Protein 7XC8 (pdb70)

Nearest PDB structures (foldseek):
  7xc8-assembly1_A  TM=1.004E+00  e=5.179E-52  Gossypium hirsutum
  2hcz-assembly1_X  TM=8.753E-01  e=1.184E-19  Zea mays
  1n10-assembly2_B  TM=8.647E-01  e=9.482E-17  Phleum pratense
  8sso-assembly2_E  TM=5.755E-01  e=2.148E-01  synthetic construct
  4lpt-assembly1_A  TM=4.490E-01  e=7.471E-01  synthetic construct

Sequence (229 aa):
RCLHQSKAAYFSKASALSAGACGYGSLALGLSGGHLAAGVSSLYKDGAGCGACFQIRCKDSTLCSSEGTRITLTDLNHNNETDFVLSSRAFMAMANKGMGRDILKLGIVDVEYKRIPCEYKNQNLAVRVEESSQKPTYLAIKLMYQGGQTEVVAMDVAQVGSANWNFMSRNHGAVWDTSRVPNGALQFRFVVTSGFDGKWIWAKSVLPAEWKTGVIYDSGVQITDIAKE

CATH classification: 2.40.40.10 (+1 more: 2.60.40.760)

Solvent-accessible surface area: 10979 Å² total; per-residue (Å²): 135,68,107,57,101,24,101,0,20,65,41,66,122,62,54,4,96,52,83,21,35,0,20,10,22,88,62,5,36,65,14,12,45,3,30,4,0,3,0,32,80,81,31,20,108,124,2,21,1,7,6,4,5,6,41,0,84,7,113,43,113,87,26,15,11,88,118,10,15,104,0,9,0,5,29,41,10,148,52,149,135,7,34,0,18,0,2,29,138,0,0,62,35,0,12,49,189,75,62,11,193,74,0,42,183,77,25,94,14,68,0,19,7,72,35,15,43,3,131,42,195,158,59,49,0,1,0,30,0,18,107,70,5,109,75,101,92,57,0,1,0,7,6,4,49,28,4,5,4,2,18,5,82,43,2,26,2,0,73,55,66,33,87,126,62,96,139,7,52,65,86,92,1,7,10,8,18,17,66,196,25,38,122,26,29,0,1,0,57,0,20,0,30,38,21,179,106,53,88,139,23,117,0,87,78,10,2,59,55,127,9,133,58,36,51,65,32,82,1,54,32,56,4,111,15,73,22,140,124

Radius of gyration: 18.46 Å; Cα contacts (8 Å, |Δi|>4): 588; chains: 1; bounding box: 48×52×28 Å

B-factor: mean 48.71, std 13.06, range [28.1, 102.88]

Organism: Gossypium hirsutum (NCBI:txid3635)

Secondary structure (DSSP, 8-state):
---EEEEEEEE-HHHHHS--TTS-TTHHHHHHTT-EEEE-HHHHGGGTTTT-EEEEEE--TTTB-SS-EEEEEEEE---SS-SEEEEHHHHHHTBPTT-HHHHHTTS-EEEEEEEE-B--TT---EEEEPTT-BTTTBEEEEEE---BB--EEEEEEEETT----EE-EEEETTEEEESSPPSSSEEEEEEEEEBTEEEEEEEEEEE-TT--TT-EEE-S-----BB--

Foldseek 3Di:
DDKDKWKEFADEVVVVLDAAFQRCRNVQCVQWVNKEKAFECVCCVQQQNFFWKKFKAFDPPQWFDPRQDMYTYRHHDPDPGTGIHIYLVSQLSGTDPPCSVVSNVVRMTMMMMDTWWQDDPPAAWKKAWAPVADQPFKTKIFIGRATAAKGFPWKWKDAQVDPDIDTWACPGRRITMDRPDDAFWMWMWTFIAAANDTDIDTQRGWAGRPRDHPDITGSVHHDHGHYHD

InterPro domains:
  IPR005795 Major pollen allergen Lol pI [PR00829] (57-68)
  IPR005795 Major pollen allergen Lol pI [PR00829] (77-87)
  IPR005795 Major pollen allergen Lol pI [PR00829] (114-129)
  IPR005795 Major pollen allergen Lol pI [PR00829] (147-162)
  IPR005795 Major pollen allergen Lol pI [PR00829] (163-178)
  IPR005795 Major pollen allergen Lol pI [PR00829] (214-231)
  IPR007112 Expansin/pollen allergen, DPBB domain [PS50842] (38-142)
  IPR007112 Expansin/pollen allergen, DPBB domain [SM00837] (56-132)
  IPR007117 Expansin, cellulose-binding-like domain [PF01357] (145-227)
  IPR007117 Expansin, cellulose-binding-like domain [PS50843] (156-238)
  IPR007118 Expansin/Lol pI [PR01225] (37-55)
  IPR007118 Expansin/Lol pI [PR01225] (59-77)
  IPR007118 Expansin/Lol pI [PR01225] (125-141)
  IPR007118 Expansin/Lol pI [PR01225] (184-198)
  IPR007118 Expansin/Lol pI [PR01225] (224-238)
  IPR009009 RlpA-like protein, double-psi beta-barrel domain [PF03330] (56-132)
  IPR036749 Expansin, cellulose-binding-like domain superfamily [G3DSA:2.60.40.760] (139-243)
  IPR036749 Expansin, cellulose-binding-like domain superfamily [SSF49590] (143-238)
  IPR036908 RlpA-like domain superfamily [G3DSA:2.40.40.10] (11-138)
  IPR036908 RlpA-like domain superfamily [SSF50685] (6-141)

Structure (mmCIF, N/CA/C/O backbone):
data_7XC8
#
_entry.id   7XC8
#
_cell.length_a   151.273
_cell.length_b   151.273
_cell.length_c   61.026
_cell.angle_alpha   90.000
_cell.angle_beta   90.000
_cell.angle_gamma   120.000
#
_symmetry.space_group_name_H-M   'P 61 2 2'
#
loop_
_entity.id
_entity.type
_entity.pdbx_description
1 polymer Beta-expansin
2 non-polymer GLYCEROL
3 non-polymer DI(HYDROXYETHYL)ETHER
4 water water
#
loop_
_atom_site.group_PDB
_atom_site.id
_atom_site.type_symbol
_atom_site.label_atom_id
_atom_site.label_alt_id
_atom_site.label_comp_id
_atom_site.label_asym_id
_atom_site.label_entity_id
_atom_site.label_seq_id
_atom_site.pdbx_PDB_ins_code
_atom_site.Cartn_x
_atom_site.Cartn_y
_atom_site.Cartn_z
_atom_site.occupancy
_atom_site.B_iso_or_equiv
_atom_site.auth_seq_id
_atom_site.auth_comp_id
_atom_site.auth_asym_id
_atom_site.auth_atom_id
_atom_site.pdbx_PDB_model_num
ATOM 1 N N . ARG A 1 8 ? -52.93744 -50.21824 -14.89149 1.000 91.01451 27 ARG A N 1
ATOM 2 C CA . ARG A 1 8 ? -53.20169 -49.30327 -13.77823 1.000 89.75858 27 ARG A CA 1
ATOM 3 C C . ARG A 1 8 ? -54.69599 -48.95072 -13.63545 1.000 92.27551 27 ARG A C 1
ATOM 4 O O . ARG A 1 8 ? -55.42144 -48.84530 -14.63053 1.000 95.15090 27 ARG A O 1
ATOM 12 N N . CYS A 1 9 ? -55.14311 -48.77514 -12.38924 1.000 88.77675 28 CYS A N 1
ATOM 13 C CA . CYS A 1 9 ? -56.47761 -48.28400 -12.07283 1.000 88.43925 28 CYS A CA 1
ATOM 14 C C . CYS A 1 9 ? -56.43346 -46.76409 -11.86804 1.000 81.66975 28 CYS A C 1
ATOM 15 O O . CYS A 1 9 ? -55.38610 -46.12336 -11.98660 1.000 73.59076 28 CYS A O 1
ATOM 18 N N . LEU A 1 10 ? -57.59052 -46.17667 -11.56109 1.000 77.47018 29 LEU A N 1
ATOM 19 C CA . LEU A 1 10 ? -57.69749 -44.74618 -11.28902 1.000 68.05150 29 LEU A CA 1
ATOM 20 C C . LEU A 1 10 ? -58.29384 -44.56568 -9.89693 1.000 68.67025 29 LEU A C 1
ATOM 21 O O . LEU A 1 10 ? -59.36187 -45.11435 -9.60203 1.000 68.15677 29 LEU A O 1
ATOM 26 N N . HIS A 1 11 ? -57.59845 -43.81632 -9.03722 1.000 61.09895 30 HIS A N 1
ATOM 27 C CA . HIS A 1 11 ? -57.95178 -43.72986 -7.62917 1.000 57.47655 30 HIS A CA 1
ATOM 28 C C . HIS A 1 11 ? -58.29853 -42.29729 -7.25741 1.000 54.08864 30 HIS A C 1
ATOM 29 O O . HIS A 1 11 ? -57.61389 -41.35135 -7.66537 1.000 53.78432 30 HIS A O 1
ATOM 36 N N . GLN A 1 12 ? -59.36146 -42.15893 -6.46917 1.000 53.88179 31 GLN A N 1
ATOM 37 C CA . GLN A 1 12 ? -59.81829 -40.88269 -5.93465 1.000 55.78086 31 GLN A CA 1
ATOM 38 C C . GLN A 1 12 ? -59.47392 -40.81733 -4.45553 1.000 54.27361 31 GLN A C 1
ATOM 39 O O . GLN A 1 12 ? -59.72835 -41.77014 -3.71139 1.000 54.10656 31 GLN A O 1
ATOM 45 N N . SER A 1 13 ? -58.93390 -39.68852 -4.02640 1.000 49.11703 32 SER A N 1
ATOM 46 C CA . SER A 1 13 ? -58.60798 -39.51033 -2.62632 1.000 48.53565 32 SER A CA 1
ATOM 47 C C . SER A 1 13 ? -58.42660 -38.02317 -2.37350 1.000 44.51703 32 SER A C 1
ATOM 48 O O . SER A 1 13 ? -58.72225 -37.18630 -3.23211 1.000 46.32803 32 SER A O 1
ATOM 51 N N . LYS A 1 14 ? -57.92677 -37.69850 -1.19518 1.000 44.39838 33 LYS A N 1
ATOM 52 C CA . LYS A 1 14 ? -57.45798 -36.36221 -0.88209 1.000 49.10792 33 LYS A CA 1
ATOM 53 C C . LYS A 1 14 ? -55.94642 -36.40798 -0.71483 1.000 47.07653 33 LYS A C 1
ATOM 54 O O . LYS A 1 14 ? -55.35628 -37.47018 -0.50611 1.000 44.91733 33 LYS A O 1
ATOM 60 N N . ALA A 1 15 ? -55.31770 -35.24239 -0.80001 1.000 48.36631 34 ALA A N 1
ATOM 61 C CA . ALA A 1 15 ? -53.89828 -35.13055 -0.50464 1.000 46.40115 34 ALA A CA 1
ATOM 62 C C . ALA A 1 15 ? -53.66525 -33.90544 0.36685 1.000 43.00733 34 ALA A C 1
ATOM 63 O O . ALA A 1 15 ? -54.27217 -32.85677 0.14341 1.000 46.23145 34 ALA A O 1
ATOM 65 N N . ALA A 1 16 ? -52.79365 -34.04588 1.36150 1.000 40.40800 35 ALA A N 1
ATOM 66 C CA . ALA A 1 16 ? -52.23382 -32.93225 2.11425 1.000 37.38133 35 ALA A CA 1
ATOM 67 C C . ALA A 1 16 ? -50.74343 -32.80550 1.78088 1.000 41.37470 35 ALA A C 1
ATOM 68 O O . ALA A 1 16 ? -50.23983 -33.43402 0.84272 1.000 37.79752 35 ALA A O 1
ATOM 70 N N . TYR A 1 17 ? -50.02256 -31.99965 2.55610 1.000 43.33202 36 TYR A N 1
ATOM 71 C CA . TYR A 1 17 ? -48.59950 -31.81425 2.29441 1.000 42.20865 36 TYR A CA 1
ATOM 72 C C . TYR A 1 17 ? -47.90551 -31.39684 3.58388 1.000 44.00166 36 TYR A C 1
ATOM 73 O O . TYR A 1 17 ? -48.55607 -31.05911 4.57728 1.000 44.43352 36 TYR A O 1
ATOM 82 N N . PHE A 1 18 ? -46.56873 -31.43633 3.56346 1.000 45.32323 37 PHE A N 1
ATOM 83 C CA . PHE A 1 18 ? -45.77494 -31.05104 4.72580 1.000 51.97167 37 PHE A CA 1
ATOM 84 C C . PHE A 1 18 ? -44.62152 -30.15393 4.29333 1.000 54.53843 37 PHE A C 1
ATOM 85 O O . PHE A 1 18 ? -44.27624 -30.07954 3.11087 1.000 51.18844 37 PHE A O 1
ATOM 93 N N . SER A 1 19 ? -44.04066 -29.46049 5.27744 1.000 66.83910 38 SER A N 1
ATOM 94 C CA . SER A 1 19 ? -42.90604 -28.57295 5.04315 1.000 79.13320 38 SER A CA 1
ATOM 95 C C . SER A 1 19 ? -41.74807 -29.35183 4.43187 1.000 81.92335 38 SER A C 1
ATOM 96 O O . SER A 1 19 ? -41.70484 -30.58225 4.47618 1.000 86.59061 38 SER A O 1
ATOM 99 N N . LYS A 1 20 ? -40.79823 -28.63050 3.83686 1.000 86.91981 39 LYS A N 1
ATOM 100 C CA . LYS A 1 20 ? -39.67081 -29.34841 3.25014 1.000 91.92344 39 LYS A CA 1
ATOM 101 C C . LYS A 1 20 ? -38.81574 -30.01294 4.32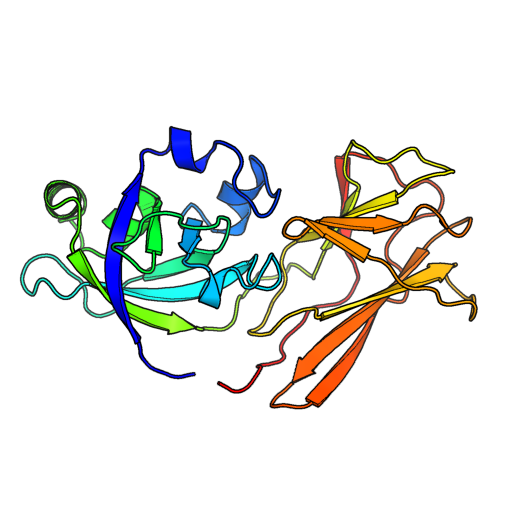582 1.000 93.62508 39 LYS A C 1
ATOM 102 O O . LYS A 1 20 ? -38.17927 -31.03692 4.05682 1.000 95.60710 39 LYS A O 1
ATOM 108 N N . ALA A 1 21 ? -38.80858 -29.46818 5.54874 1.000 89.75981 40 ALA A N 1
ATOM 109 C CA . ALA A 1 21 ? -38.00091 -30.04951 6.61770 1.000 89.83207 40 ALA A CA 1
ATOM 110 C C . ALA A 1 21 ? -38.51052 -31.43202 7.01506 1.000 93.54802 40 ALA A C 1
ATOM 111 O O . ALA A 1 21 ? -37.71716 -32.31841 7.35427 1.000 88.98436 40 ALA A O 1
ATOM 113 N N . SER A 1 22 ? -39.83505 -31.62647 7.00112 1.000 91.35755 41 SER A N 1
ATOM 114 C CA . SER A 1 22 ? -40.40790 -32.95493 7.20130 1.000 102.88320 41 SER A CA 1
ATOM 115 C C . SER A 1 22 ? -40.07385 -33.87940 6.04124 1.000 97.31320 41 SER A C 1
ATOM 116 O O . SER A 1 22 ? -39.98218 -35.10090 6.21816 1.000 92.31320 41 SER A O 1
ATOM 119 N N . ALA A 1 23 ? -39.92257 -33.31216 4.84401 1.000 95.96011 42 ALA A N 1
ATOM 120 C CA . ALA A 1 23 ? -39.58267 -34.09149 3.66143 1.000 95.38748 42 ALA A CA 1
ATOM 121 C C . ALA A 1 23 ? -38.11613 -34.49681 3.68830 1.000 93.23391 42 ALA A C 1
ATOM 122 O O . ALA A 1 23 ? -37.78993 -35.68703 3.60213 1.000 89.14348 42 ALA A O 1
ATOM 124 N N . LEU A 1 24 ? -37.22043 -33.50609 3.80231 1.000 95.52374 43 LEU A N 1
ATOM 125 C CA . LEU A 1 24 ? -35.79288 -33.78823 3.93943 1.000 100.55778 43 LEU A CA 1
ATOM 126 C C . LEU A 1 24 ? -35.54514 -34.79464 5.05722 1.000 98.12214 43 LEU A C 1
ATOM 127 O O . LEU A 1 24 ? -34.77527 -35.74887 4.88555 1.000 88.58534 43 LEU A O 1
ATOM 132 N N . SER A 1 25 ? -36.20654 -34.60283 6.20665 1.000 94.90154 44 SER A N 1
ATOM 133 C CA . SER A 1 25 ? -36.08741 -35.55064 7.30238 1.000 89.26079 44 SER A CA 1
ATOM 134 C C . SER A 1 25 ? -36.39123 -36.95247 6.79413 1.000 86.72750 44 SER A C 1
ATOM 135 O O . SER A 1 25 ? -37.09840 -37.14277 5.80006 1.000 82.31862 44 SER A O 1
ATOM 138 N N . ALA A 1 26 ? -35.82565 -37.93560 7.47927 1.000 84.35678 45 ALA A N 1
ATOM 139 C CA . ALA A 1 26 ? -35.85714 -39.30213 6.99264 1.000 69.83524 45 ALA A CA 1
ATOM 140 C C . ALA A 1 26 ? -37.27246 -39.89217 7.07325 1.000 69.24891 45 ALA A C 1
ATOM 141 O O . ALA A 1 26 ? -37.96496 -39.77631 8.09272 1.000 66.92081 45 ALA A O 1
ATOM 143 N N . GLY A 1 27 ? -37.70577 -40.49665 5.96222 1.000 54.04669 46 GLY A N 1
ATOM 144 C CA . GLY A 1 27 ? -38.95970 -41.20981 5.88827 1.000 47.97309 46 GLY A CA 1
ATOM 145 C C . GLY A 1 27 ? -38.76344 -42.71498 6.02069 1.000 42.74939 46 GLY A C 1
ATOM 146 O O . GLY A 1 27 ? -37.64605 -43.22769 6.08898 1.000 38.82720 46 GLY A O 1
ATOM 147 N N . ALA A 1 28 ? -39.89887 -43.42311 6.03616 1.000 34.95794 47 ALA A N 1
ATOM 148 C CA . ALA A 1 28 ? -39.90743 -44.83942 6.39886 1.000 36.08941 47 ALA A CA 1
ATOM 149 C C . ALA A 1 28 ? -39.06726 -45.70895 5.45257 1.000 38.51167 47 ALA A C 1
ATOM 150 O O . ALA A 1 28 ? -38.54609 -46.74744 5.86820 1.000 37.76649 47 ALA A O 1
ATOM 152 N N . CYS A 1 29 ? -38.90748 -45.29856 4.19547 1.000 36.11132 48 CYS A N 1
ATOM 153 C CA . CYS A 1 29 ? -38.18098 -46.10299 3.22290 1.000 37.71661 48 CYS A CA 1
ATOM 154 C C . CYS A 1 29 ? -36.68234 -46.16235 3.48733 1.000 39.70036 48 CYS A C 1
ATOM 155 O O . CYS A 1 29 ? -36.00537 -47.03854 2.93245 1.000 36.65068 48 CYS A O 1
ATOM 158 N N . GLY A 1 30 ? -36.14537 -45.24564 4.28599 1.000 36.85254 49 GLY A N 1
ATOM 159 C CA . GLY A 1 30 ? -34.72116 -45.21073 4.54073 1.000 35.02345 49 GLY A CA 1
ATOM 160 C C . GLY A 1 30 ? -33.88883 -44.44669 3.53230 1.000 37.30950 49 GLY A C 1
ATOM 161 O O . GLY A 1 30 ? -32.65566 -44.48679 3.62033 1.000 37.23975 49 GLY A O 1
ATOM 162 N N . TYR A 1 31 ? -34.51309 -43.74657 2.57999 1.000 35.03419 50 TYR A N 1
ATOM 163 C CA . TYR A 1 31 ? -33.75232 -42.97136 1.60571 1.000 36.66148 50 TYR A CA 1
ATOM 164 C C . TYR A 1 31 ? -32.96921 -41.82318 2.23381 1.000 38.75357 50 TYR A C 1
ATOM 165 O O . TYR A 1 31 ? -32.01225 -41.33685 1.61553 1.000 37.83075 50 TYR A O 1
ATOM 174 N N . GLY A 1 32 ? -33.35437 -41.37087 3.42883 1.000 40.42235 51 GLY A N 1
ATOM 175 C CA . GLY A 1 32 ? -32.68975 -40.22044 4.01921 1.000 32.66017 51 GLY A CA 1
ATOM 176 C C . GLY A 1 32 ? -32.74626 -39.01268 3.10327 1.000 41.97909 51 GLY A C 1
ATOM 177 O O . GLY A 1 32 ? -33.76443 -38.72317 2.45326 1.000 40.96261 51 GLY A O 1
ATOM 178 N N . SER A 1 33 ? -31.62040 -38.30426 3.02862 1.000 46.15095 52 SER A N 1
ATOM 179 C CA . SER A 1 33 ? -31.53050 -37.10907 2.19979 1.000 46.68880 52 SER A CA 1
ATOM 180 C C . SER A 1 33 ? -31.50387 -37.43023 0.70692 1.000 48.65491 52 SER A C 1
ATOM 181 O O . SER A 1 33 ? -31.76461 -36.53979 -0.10995 1.000 51.74078 52 SER A O 1
ATOM 184 N N . LEU A 1 34 ? -31.20858 -38.68143 0.33353 1.000 44.77691 53 LEU A N 1
ATOM 185 C CA . LEU A 1 34 ? -31.25511 -39.08691 -1.06535 1.000 41.07732 53 LEU A CA 1
ATOM 186 C C . LEU A 1 34 ? -32.67148 -39.05360 -1.62568 1.000 41.01532 53 LEU A C 1
ATOM 187 O O . LEU A 1 34 ? -32.83657 -39.12432 -2.84953 1.000 45.20383 53 LEU A O 1
ATOM 192 N N . ALA A 1 35 ? -33.69220 -38.92638 -0.77152 1.000 36.67482 54 ALA A N 1
ATOM 193 C CA . ALA A 1 35 ? -35.06634 -38.96347 -1.25993 1.000 39.49374 54 ALA A CA 1
ATOM 194 C C . ALA A 1 35 ? -35.37444 -37.76797 -2.14461 1.000 43.49039 54 ALA A C 1
ATOM 195 O O . ALA A 1 35 ? -36.18881 -37.87920 -3.06497 1.000 42.57486 54 ALA A O 1
ATOM 197 N N . LEU A 1 36 ? -34.72915 -36.62659 -1.89336 1.000 44.63105 55 LEU A N 1
ATOM 198 C CA . LEU A 1 36 ? -35.00132 -35.44374 -2.69945 1.000 43.53248 55 LEU A CA 1
ATOM 199 C C . LEU A 1 36 ? -34.59976 -35.68345 -4.14710 1.000 44.50014 55 LEU A C 1
ATOM 200 O O . LEU A 1 36 ? -35.40714 -35.51114 -5.07116 1.000 42.36765 55 LEU A O 1
ATOM 205 N N . GLY A 1 37 ? -33.35139 -36.10314 -4.36155 1.000 43.79615 56 GLY A N 1
ATOM 206 C CA . GLY A 1 37 ? -32.90912 -36.38321 -5.71244 1.000 35.42958 56 GLY A CA 1
ATOM 207 C C . GLY A 1 37 ? -33.70778 -37.49484 -6.35734 1.000 40.02757 56 GLY A C 1
ATOM 208 O O . GLY A 1 37 ? -34.08576 -37.39770 -7.52153 1.000 42.59316 56 GLY A O 1
ATOM 209 N N . LEU A 1 38 ? -33.99729 -38.55452 -5.59937 1.000 42.39743 57 LEU A N 1
ATOM 210 C CA . LEU A 1 38 ? -34.67588 -39.71803 -6.16107 1.000 41.98613 57 LEU A CA 1
ATOM 211 C C . LEU A 1 38 ? -36.02134 -39.34602 -6.77385 1.000 43.40358 57 LEU A C 1
ATOM 212 O O . LEU A 1 38 ? -36.41762 -39.89541 -7.80836 1.000 44.07341 57 LEU A O 1
ATOM 217 N N . SER A 1 39 ? -36.75322 -38.43913 -6.12630 1.000 45.83320 58 SER A N 1
ATOM 218 C CA . SER A 1 39 ? -38.09032 -38.04900 -6.54463 1.000 44.72043 58 SER A CA 1
ATOM 219 C C . SER A 1 39 ? -38.12010 -36.73548 -7.32405 1.000 47.43565 58 SER A C 1
ATOM 220 O O . SER A 1 39 ? -39.20376 -36.29023 -7.71625 1.000 45.45478 58 SER A O 1
ATOM 223 N N . GLY A 1 40 ? -36.97402 -36.09632 -7.53950 1.000 42.72831 59 GLY A N 1
ATOM 224 C CA . GLY A 1 40 ? -36.97757 -34.81540 -8.22080 1.000 43.84045 59 GLY A CA 1
ATOM 225 C C . GLY A 1 40 ? -37.64692 -33.72724 -7.41482 1.000 49.70479 59 GLY A C 1
ATOM 226 O O . GLY A 1 40 ? -38.26482 -32.82415 -7.98798 1.000 51.22756 59 GLY A O 1
ATOM 227 N N . GLY A 1 41 ? -37.54235 -33.79380 -6.09007 1.000 47.82765 60 GLY A N 1
ATOM 228 C CA . GLY A 1 41 ? -38.26290 -32.89085 -5.22599 1.000 47.13346 60 GLY A CA 1
ATOM 229 C C . GLY A 1 41 ? -39.70381 -33.26492 -4.96426 1.000 48.15134 60 GLY A C 1
ATOM 230 O O . GLY A 1 41 ? -40.31259 -32.70254 -4.03730 1.000 46.91436 60 GLY A O 1
ATOM 231 N N . HIS A 1 42 ? -40.25709 -34.21490 -5.71680 1.000 46.74596 61 HIS A N 1
ATOM 232 C CA . HIS A 1 42 ? -41.68020 -34.55411 -5.65848 1.000 45.41286 61 HIS A CA 1
ATOM 233 C C . HIS A 1 42 ? -41.92997 -35.80302 -4.83644 1.000 43.74799 61 HIS A C 1
ATOM 234 O O . HIS A 1 42 ? -42.56850 -36.74719 -5.29590 1.000 47.43125 61 HIS A O 1
ATOM 241 N N . LEU A 1 43 ? -41.44534 -35.82447 -3.60891 1.000 43.92416 62 LEU A N 1
ATOM 242 C CA . LEU A 1 43 ? -41.59931 -37.00172 -2.77119 1.000 45.45765 62 LEU A CA 1
ATOM 243 C C . LEU A 1 43 ? -42.94514 -36.96370 -2.04485 1.000 43.68837 62 LEU A C 1
ATOM 244 O O . LEU A 1 43 ? -43.58646 -35.92018 -1.92602 1.000 43.38780 62 LEU A O 1
ATOM 249 N N . ALA A 1 44 ? -43.38278 -38.12843 -1.57242 1.000 42.22991 63 ALA A N 1
ATOM 250 C CA . ALA A 1 44 ? -44.72153 -38.24246 -1.01135 1.000 40.73491 63 ALA A CA 1
ATOM 251 C C . ALA A 1 44 ? -44.75305 -39.36836 0.00825 1.000 40.35379 63 ALA A C 1
ATOM 252 O O . ALA A 1 44 ? -44.04871 -40.37356 -0.14847 1.000 42.15870 63 ALA A O 1
ATOM 254 N N . ALA A 1 45 ? -45.57245 -39.19701 1.04492 1.000 38.55087 64 ALA A N 1
ATOM 255 C CA . ALA A 1 45 ? -45.90236 -40.27049 1.97897 1.000 39.52470 64 ALA A CA 1
ATOM 256 C C . ALA A 1 45 ? -47.23360 -40.88866 1.57569 1.000 40.99622 64 ALA A C 1
ATOM 257 O O . ALA A 1 45 ? -48.19378 -40.16497 1.27400 1.000 44.56178 64 ALA A O 1
ATOM 259 N N . GLY A 1 46 ? -47.29843 -42.21432 1.54190 1.000 37.15650 65 GLY A N 1
ATOM 260 C CA . GLY A 1 46 ? -48.47263 -42.92848 1.08705 1.000 38.60969 65 GLY A CA 1
ATOM 261 C C . GLY A 1 46 ? -49.01956 -43.84580 2.15806 1.000 41.35178 65 GLY A C 1
ATOM 262 O O . GLY A 1 46 ? -48.28141 -44.31800 3.03556 1.000 42.66723 65 GLY A O 1
ATOM 263 N N . VAL A 1 47 ? -50.32849 -44.11448 2.08428 1.000 39.71364 66 VAL A N 1
ATOM 264 C CA . VAL A 1 47 ? -50.99219 -44.96076 3.07124 1.000 42.60389 66 VAL A CA 1
ATOM 265 C C . VAL A 1 47 ? -50.44402 -46.37813 2.99076 1.000 42.00753 66 VAL A C 1
ATOM 266 O O . VAL A 1 47 ? -49.69016 -46.72731 2.06729 1.000 38.96906 66 VAL A O 1
ATOM 270 N N . SER A 1 48 ? -50.86625 -47.20554 3.94920 1.000 41.83392 67 SER A N 1
ATOM 271 C CA . SER A 1 48 ? -50.27864 -48.52643 4.12570 1.000 42.30467 67 SER A CA 1
ATOM 272 C C . SER A 1 48 ? -50.41447 -49.38230 2.86787 1.000 45.94416 67 SER A C 1
ATOM 273 O O . SER A 1 48 ? -49.46791 -50.08192 2.47941 1.000 43.80484 67 SER A O 1
ATOM 276 N N . SER A 1 49 ? -51.57478 -49.32620 2.20257 1.000 43.02808 68 SER A N 1
ATOM 277 C CA . SER A 1 49 ? -51.76684 -50.11470 0.98962 1.000 42.71941 68 SER A CA 1
ATOM 278 C C . SER A 1 49 ? -50.90331 -49.63978 -0.16700 1.000 40.83988 68 SER A C 1
ATOM 279 O O . SER A 1 49 ? -50.81417 -50.33997 -1.17620 1.000 43.07331 68 SER A O 1
ATOM 282 N N . LEU A 1 50 ? -50.28017 -48.47231 -0.06481 1.000 42.62510 69 LEU A N 1
ATOM 283 C CA . LEU A 1 50 ? -49.30118 -48.06483 -1.05843 1.000 41.03613 69 LEU A CA 1
ATOM 284 C C . LEU A 1 50 ? -47.87481 -48.27810 -0.56275 1.000 41.82102 69 LEU A C 1
ATOM 285 O O . LEU A 1 50 ? -46.99628 -48.67582 -1.34046 1.000 39.35676 69 LEU A O 1
ATOM 290 N N . TYR A 1 51 ? -47.62873 -48.01344 0.72358 1.000 41.69942 70 TYR A N 1
ATOM 291 C CA . TYR A 1 51 ? -46.31787 -48.29784 1.30043 1.000 45.32764 70 TYR A CA 1
ATOM 292 C C . TYR A 1 51 ? -45.97439 -49.77885 1.16235 1.000 43.52883 70 TYR A C 1
ATOM 293 O O . TYR A 1 51 ? -44.83222 -50.13437 0.83923 1.000 37.53035 70 TYR A O 1
ATOM 302 N N . LYS A 1 52 ? -46.96631 -50.65120 1.37122 1.000 44.49827 71 LYS A N 1
ATOM 303 C CA . LYS A 1 52 ? -46.79649 -52.09858 1.22819 1.000 48.30941 71 LYS A CA 1
ATOM 304 C C . LYS A 1 52 ? -45.58406 -52.58786 2.02881 1.000 51.61556 71 LYS A C 1
ATOM 305 O O . LYS A 1 52 ? -44.74917 -53.35922 1.54443 1.000 47.47836 71 LYS A O 1
ATOM 311 N N . ASP A 1 53 ? -45.47084 -52.08563 3.25901 1.000 47.21717 72 ASP A N 1
ATOM 312 C CA . ASP A 1 53 ? -44.41939 -52.48490 4.18891 1.000 50.09392 72 ASP A CA 1
ATOM 313 C C . ASP A 1 53 ? -43.02971 -52.32805 3.57869 1.000 46.73466 72 ASP A C 1
ATOM 314 O O . ASP A 1 53 ? -42.12588 -53.15073 3.78555 1.000 44.70676 72 ASP A O 1
ATOM 319 N N . GLY A 1 54 ? -42.85310 -51.23785 2.83723 1.000 44.82466 73 GLY A N 1
ATOM 320 C CA . GLY A 1 54 ? -41.60186 -50.93456 2.18811 1.000 41.07764 73 GLY A CA 1
ATOM 321 C C . GLY A 1 54 ? -41.50658 -51.39702 0.75378 1.000 38.60282 73 GLY A C 1
ATOM 322 O O . GLY A 1 54 ? -40.68281 -50.86485 0.00736 1.000 40.39817 73 GLY A O 1
ATOM 323 N N . ALA A 1 55 ? -42.32259 -52.37453 0.34705 1.000 38.37752 74 ALA A N 1
ATOM 324 C CA . ALA A 1 55 ? -42.30739 -52.81972 -1.04237 1.000 45.05919 74 ALA A CA 1
ATOM 325 C C . ALA A 1 55 ? -42.76095 -51.72269 -1.98851 1.000 43.09225 74 ALA A C 1
ATOM 326 O O . ALA A 1 55 ? -42.37941 -51.73590 -3.16721 1.000 41.99381 74 ALA A O 1
ATOM 328 N N . GLY A 1 56 ? -43.55576 -50.77079 -1.49224 1.000 41.67265 75 GLY A N 1
ATOM 329 C CA . GLY A 1 56 ? -43.97983 -49.64919 -2.30361 1.000 41.74385 75 GLY A CA 1
ATOM 330 C C . GLY A 1 56 ? -42.94559 -48.56387 -2.49169 1.000 39.50601 75 GLY A C 1
ATOM 331 O O . GLY A 1 56 ? -43.16250 -47.67425 -3.31655 1.000 35.32728 75 GLY A O 1
ATOM 332 N N . CYS A 1 57 ? -41.83191 -48.62138 -1.75729 1.000 37.50071 76 CYS A N 1
ATOM 333 C CA . CYS A 1 57 ? -40.84491 -47.55001 -1.78543 1.000 35.80538 76 CYS A CA 1
ATOM 334 C C . CYS A 1 57 ? -40.33948 -47.30520 -3.19944 1.000 37.43531 76 CYS A C 1
ATOM 335 O O . CYS A 1 57 ? -39.89197 -48.22438 -3.88471 1.000 38.00788 76 CYS A O 1
ATOM 338 N N . GLY A 1 58 ? -40.43834 -46.06310 -3.64123 1.000 40.20954 77 GLY A N 1
ATOM 339 C CA . GLY A 1 58 ? -40.04110 -45.70929 -4.97515 1.000 40.55566 77 GLY A CA 1
ATOM 340 C C . GLY A 1 58 ? -41.11320 -45.88717 -6.01794 1.000 40.16759 77 GLY A C 1
ATOM 341 O O . GLY A 1 58 ? -40.82576 -45.70772 -7.20741 1.000 39.75268 77 GLY A O 1
ATOM 342 N N . ALA A 1 59 ? -42.33194 -46.24119 -5.61972 1.000 39.06565 78 ALA A N 1
ATOM 343 C CA . ALA A 1 59 ? -43.43939 -46.27177 -6.56630 1.000 39.94546 78 ALA A CA 1
ATOM 344 C C . ALA A 1 59 ? -43.70063 -44.86389 -7.09304 1.000 43.65406 78 ALA A C 1
ATOM 345 O O . ALA A 1 59 ? -43.69305 -43.89148 -6.32465 1.000 40.77342 78 ALA A O 1
ATOM 347 N N . CYS A 1 60 ? -43.90539 -44.75235 -8.40827 1.000 42.00039 79 CYS A N 1
ATOM 348 C CA . CYS A 1 60 ? -44.16325 -43.47050 -9.05202 1.000 40.27965 79 CYS A CA 1
ATOM 349 C C . CYS A 1 60 ? -45.64396 -43.35138 -9.37618 1.000 45.82297 79 CYS A C 1
ATOM 350 O O . CYS A 1 60 ? -46.30517 -44.34067 -9.72135 1.000 44.99698 79 CYS A O 1
ATOM 353 N N . PHE A 1 61 ? -46.16372 -42.13628 -9.23357 1.000 44.06685 80 PHE A N 1
ATOM 354 C CA . PHE A 1 61 ? -47.57668 -41.86818 -9.44117 1.000 44.03724 80 PHE A CA 1
ATOM 355 C C . PHE A 1 61 ? -47.73985 -40.60149 -10.26658 1.000 43.66894 80 PHE A C 1
ATOM 356 O O . PHE A 1 61 ? -46.88603 -39.70925 -10.25589 1.000 43.72766 80 PHE A O 1
ATOM 364 N N . GLN A 1 62 ? -48.84135 -40.54299 -10.99506 1.000 45.21855 81 GLN A N 1
ATOM 365 C CA . GLN A 1 62 ? -49.32177 -39.31624 -11.61540 1.000 44.92232 81 GLN A CA 1
ATOM 366 C C . GLN A 1 62 ? -50.50055 -38.85528 -10.77052 1.000 42.25804 81 GLN A C 1
ATOM 367 O O . GLN A 1 62 ? -51.47190 -39.59808 -10.60035 1.000 42.02221 81 GLN A O 1
ATOM 373 N N . ILE A 1 63 ? -50.39850 -37.66689 -10.19605 1.000 42.25102 82 ILE A N 1
ATOM 374 C CA . ILE A 1 63 ? -51.42535 -37.16524 -9.29513 1.000 43.47562 82 ILE A CA 1
ATOM 375 C C . ILE A 1 63 ? -51.87705 -35.78931 -9.77616 1.000 45.72385 82 ILE A C 1
ATOM 376 O O . ILE A 1 63 ? -51.06101 -34.97077 -10.22033 1.000 46.47998 82 ILE A O 1
ATOM 381 N N . ARG A 1 64 ? -53.18493 -35.54719 -9.72322 1.000 43.48607 83 ARG A N 1
ATOM 382 C CA . ARG A 1 64 ? -53.69957 -34.22017 -10.01733 1.000 49.77525 83 ARG A CA 1
ATOM 383 C C . ARG A 1 64 ? -54.88697 -33.92629 -9.11594 1.000 48.92751 83 ARG A C 1
ATOM 384 O O . ARG A 1 64 ? -55.54908 -34.83793 -8.62026 1.000 49.90334 83 ARG A O 1
ATOM 392 N N . CYS A 1 65 ? -55.12416 -32.64619 -8.86689 1.000 50.09384 84 CYS A N 1
ATOM 393 C CA . CYS A 1 65 ? -56.16172 -32.25471 -7.92799 1.000 51.72180 84 CYS A CA 1
ATOM 394 C C . CYS A 1 65 ? -57.39097 -31.75835 -8.68954 1.000 55.08855 84 CYS A C 1
ATOM 395 O O . CYS A 1 65 ? -57.36041 -31.55390 -9.90528 1.000 52.73607 84 CYS A O 1
ATOM 398 N N . LYS A 1 66 ? -58.49159 -31.58686 -7.95738 1.000 54.60156 85 LYS A N 1
ATOM 399 C CA . LYS A 1 66 ? -59.80141 -31.42909 -8.57367 1.000 60.72205 85 LYS A CA 1
ATOM 400 C C . LYS A 1 66 ? -60.44781 -30.05895 -8.35789 1.000 68.61066 85 LYS A C 1
ATOM 401 O O . LYS A 1 66 ? -61.60337 -29.87080 -8.75875 1.000 72.89201 85 LYS A O 1
ATOM 407 N N . ASP A 1 67 ? -59.74532 -29.09951 -7.75186 1.000 71.30762 86 ASP A N 1
ATOM 408 C CA . ASP A 1 67 ? -60.21000 -27.71326 -7.72881 1.000 67.85123 86 ASP A CA 1
ATOM 409 C C . ASP A 1 67 ? -60.12051 -27.13256 -9.13949 1.000 66.22001 86 ASP A C 1
ATOM 410 O O . ASP A 1 67 ? -59.02187 -26.97911 -9.68298 1.000 64.51465 86 ASP A O 1
ATOM 415 N N . SER A 1 68 ? -61.27388 -26.78971 -9.72302 1.000 69.08329 87 SER A N 1
ATOM 416 C CA . SER A 1 68 ? -61.32146 -26.41841 -11.13877 1.000 70.68364 87 SER A CA 1
ATOM 417 C C . SER A 1 68 ? -60.58467 -25.11385 -11.42409 1.000 66.64289 87 SER A C 1
ATOM 418 O O . SER A 1 68 ? -60.06216 -24.92328 -12.53033 1.000 61.01828 87 SER A O 1
ATOM 421 N N . THR A 1 69 ? -60.53405 -24.20750 -10.44966 1.000 63.50181 88 THR A N 1
ATOM 422 C CA . THR A 1 69 ? -59.79871 -22.96484 -10.64655 1.000 65.42753 88 THR A CA 1
ATOM 423 C C . THR A 1 69 ? -58.29752 -23.18832 -10.54075 1.000 65.73806 88 THR A C 1
ATOM 424 O O . THR A 1 69 ? -57.52517 -22.69457 -11.37058 1.000 64.86132 88 THR A O 1
ATOM 428 N N . LEU A 1 70 ? -57.86667 -23.93691 -9.53104 1.000 66.90618 89 LEU A N 1
ATOM 429 C CA . LEU A 1 70 ? -56.46483 -23.94225 -9.13940 1.000 62.50044 89 LEU A CA 1
ATOM 430 C C . LEU A 1 70 ? -55.63378 -25.03696 -9.80678 1.000 57.29765 89 LEU A C 1
ATOM 431 O O . LEU A 1 70 ? -54.42240 -24.84781 -9.97860 1.000 52.19965 89 LEU A O 1
ATOM 436 N N . CYS A 1 71 ? -56.24548 -26.13423 -10.24509 1.000 56.78023 90 CYS A N 1
ATOM 437 C CA . CYS A 1 71 ? -55.50643 -27.34245 -10.59485 1.000 55.24291 90 CYS A CA 1
ATOM 438 C C . CYS A 1 71 ? -55.33658 -27.48774 -12.09729 1.000 50.82218 90 CYS A C 1
ATOM 439 O O . CYS A 1 71 ? -56.26980 -27.24964 -12.86275 1.000 55.29946 90 CYS A O 1
ATOM 442 N N . SER A 1 72 ? -54.14538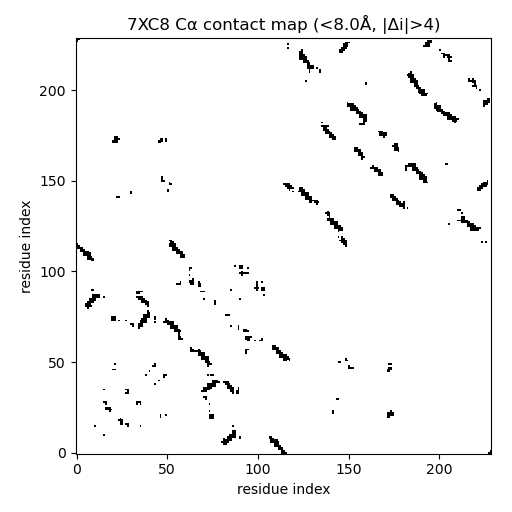 -27.90327 -12.51194 1.000 54.93566 91 SER A N 1
ATOM 443 C CA . SER A 1 72 ? -53.93004 -28.25582 -13.90474 1.000 56.89828 91 SER A CA 1
ATOM 444 C C . SER A 1 72 ? -54.56437 -29.60373 -14.20830 1.000 60.90045 91 SER A C 1
ATOM 445 O O . SER A 1 72 ? -54.86132 -30.40028 -13.30905 1.000 60.03722 91 SER A O 1
ATOM 448 N N . SER A 1 73 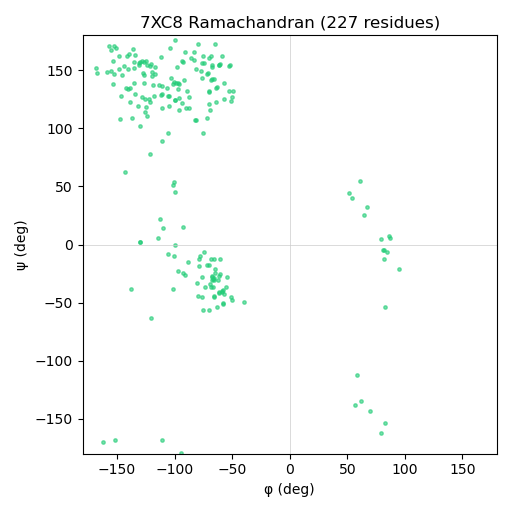? -54.75993 -29.85795 -15.50436 1.000 62.62831 92 SER A N 1
ATOM 449 C CA . SER A 1 73 ? -55.34066 -31.12382 -15.92877 1.000 60.47485 92 SER A CA 1
ATOM 450 C C . SER A 1 73 ? -54.30411 -32.23773 -15.94786 1.000 62.60587 92 SER A C 1
ATOM 451 O O . SER A 1 73 ? -54.63680 -33.39538 -15.66557 1.000 65.84768 92 SER A O 1
ATOM 454 N N . GLU A 1 74 ? -53.05130 -31.90654 -16.26187 1.000 60.89126 93 GLU A N 1
ATOM 455 C CA . GLU A 1 74 ? -51.99810 -32.91085 -16.32825 1.000 61.71253 93 GLU A CA 1
ATOM 456 C C . GLU A 1 74 ? -51.52955 -33.34767 -14.94784 1.000 63.40915 93 GLU A C 1
ATOM 457 O O . GLU A 1 74 ? -51.05982 -34.47796 -14.79884 1.000 60.77799 93 GLU A O 1
ATOM 463 N N . GLY A 1 75 ? -51.63535 -32.48084 -13.93874 1.000 58.59666 94 GLY A N 1
ATOM 464 C CA . GLY A 1 75 ? -51.11828 -32.82789 -12.62483 1.000 51.75514 94 GLY A CA 1
ATOM 465 C C . GLY A 1 75 ? -49.60136 -32.87549 -12.61945 1.000 52.87283 94 GLY A C 1
ATOM 466 O O . GLY A 1 75 ? -48.93704 -32.08854 -13.29617 1.000 53.99137 94 GLY A O 1
ATOM 467 N N . THR A 1 76 ? -49.03833 -33.81789 -11.85842 1.000 52.03201 95 THR A N 1
ATOM 468 C CA . THR A 1 76 ? -47.58821 -33.93239 -11.73782 1.000 49.65997 95 THR A CA 1
ATOM 469 C C . THR A 1 76 ? -47.21159 -35.35111 -11.32288 1.000 46.01176 95 THR A C 1
ATOM 470 O O . THR A 1 76 ? -48.06637 -36.16846 -10.96237 1.000 42.88767 95 THR A O 1
ATOM 474 N N . ARG A 1 77 ? -45.90527 -35.62395 -11.36966 1.000 45.71479 96 ARG A N 1
ATOM 475 C CA . ARG A 1 77 ? -45.34448 -36.89504 -10.91776 1.000 47.21410 96 ARG A CA 1
ATOM 476 C C . ARG A 1 77 ? -44.92269 -36.82929 -9.44909 1.000 45.36621 96 ARG A C 1
ATOM 477 O O . ARG A 1 77 ? -44.39504 -35.81533 -8.98148 1.000 47.55354 96 ARG A O 1
ATOM 485 N N . ILE A 1 78 ? -45.14870 -37.92668 -8.72478 1.000 40.55285 97 ILE A N 1
ATOM 486 C CA . ILE A 1 78 ? -44.70843 -38.06375 -7.34208 1.000 43.33497 97 ILE A CA 1
ATOM 487 C C . ILE A 1 78 ? -44.07419 -39.43935 -7.15301 1.000 44.23579 97 ILE A C 1
ATOM 488 O O . ILE A 1 78 ? -44.35132 -40.38948 -7.89246 1.000 42.40583 97 ILE A O 1
ATOM 493 N N . THR A 1 79 ? -43.21775 -39.54123 -6.13475 1.000 42.85451 98 THR A N 1
ATOM 494 C CA . THR A 1 79 ? -42.53114 -40.78582 -5.80512 1.000 41.10637 98 THR A CA 1
ATOM 495 C C . THR A 1 79 ? -42.73620 -41.10459 -4.32860 1.000 40.13011 98 THR A C 1
ATOM 496 O O . THR A 1 79 ? -42.45810 -40.26529 -3.46214 1.000 41.18886 98 THR A O 1
ATOM 500 N N . LEU A 1 80 ? -43.21743 -42.31255 -4.04146 1.000 37.95884 99 LEU A N 1
ATOM 501 C CA . LEU A 1 80 ? -43.44435 -42.72155 -2.65618 1.000 40.23166 99 LEU A CA 1
ATOM 502 C C . LEU A 1 80 ? -42.11105 -42.92593 -1.93968 1.000 39.28385 99 LEU A C 1
ATOM 503 O O . LEU A 1 80 ? -41.29848 -43.75573 -2.35807 1.000 39.96912 99 LEU A O 1
ATOM 508 N N . THR A 1 81 ? -41.88374 -42.17473 -0.85664 1.000 37.39259 100 THR A N 1
ATOM 509 C CA . THR A 1 81 ? -40.67272 -42.32201 -0.06470 1.000 37.26351 100 THR A CA 1
ATOM 510 C C . THR A 1 81 ? -40.94560 -42.45511 1.42410 1.000 40.06543 100 THR A C 1
ATOM 511 O O . THR A 1 81 ? -39.99374 -42.56360 2.20592 1.000 41.76901 100 THR A O 1
ATOM 515 N N . ASP A 1 82 ? -42.20663 -42.46666 1.83680 1.000 37.74467 101 ASP A N 1
ATOM 516 C CA . ASP A 1 82 ? -42.54575 -42.46667 3.24491 1.000 36.21218 101 ASP A CA 1
ATOM 517 C C . ASP A 1 82 ? -43.87977 -43.16939 3.42236 1.000 36.52125 101 ASP A C 1
ATOM 518 O O . ASP A 1 82 ? -44.59655 -43.44743 2.45512 1.000 34.92238 101 ASP A O 1
ATOM 523 N N . LEU A 1 83 ? -44.21067 -43.45501 4.67551 1.000 34.63836 102 LEU A N 1
ATOM 524 C CA . LEU A 1 83 ? -45.50423 -44.01551 5.01898 1.000 38.52746 102 LEU A CA 1
ATOM 525 C C . LEU A 1 83 ? -46.33984 -42.91675 5.65629 1.000 41.22355 102 LEU A C 1
ATOM 526 O O . LEU A 1 83 ? -45.88736 -42.24811 6.59082 1.000 41.23177 102 LEU A O 1
ATOM 531 N N . ASN A 1 84 ? -47.54435 -42.72459 5.13503 1.000 40.32090 103 ASN A N 1
ATOM 532 C CA . ASN A 1 84 ? -48.49067 -41.75265 5.66333 1.000 39.02124 103 ASN A CA 1
ATOM 533 C C . ASN A 1 84 ? -49.30936 -42.41132 6.76571 1.000 43.66903 103 ASN A C 1
ATOM 534 O O . ASN A 1 84 ? -50.04501 -43.37465 6.50972 1.000 45.92465 103 ASN A O 1
ATOM 539 N N . HIS A 1 85 ? -49.18698 -41.88268 7.98602 1.000 44.48589 104 HIS A N 1
ATOM 540 C CA . HIS A 1 85 ? -49.90596 -42.40098 9.14610 1.000 52.74830 104 HIS A CA 1
ATOM 541 C C . HIS A 1 85 ? -51.27735 -41.78290 9.35395 1.000 55.68954 104 HIS A C 1
ATOM 542 O O . HIS A 1 85 ? -52.04449 -42.30934 10.16788 1.000 55.79563 104 HIS A O 1
ATOM 549 N N . ASN A 1 86 ? -51.58720 -40.65579 8.70915 1.000 51.09017 105 ASN A N 1
ATOM 550 C CA . ASN A 1 86 ? -52.82962 -39.97827 9.04644 1.000 51.60091 105 ASN A CA 1
ATOM 551 C C . ASN A 1 86 ? -53.99850 -40.83816 8.59718 1.000 54.32911 105 ASN A C 1
ATOM 552 O O . ASN A 1 86 ? -53.87075 -41.69625 7.72112 1.000 60.39846 105 ASN A O 1
ATOM 557 N N . ASN A 1 87 ? -55.13356 -40.66151 9.24764 1.000 56.94989 106 ASN A N 1
ATOM 558 C CA . ASN A 1 87 ? -56.30695 -41.41830 8.83029 1.000 64.07902 106 ASN A CA 1
ATOM 559 C C . ASN A 1 87 ? -57.22554 -40.56547 7.96490 1.000 63.08996 106 ASN A C 1
ATOM 560 O O . ASN A 1 87 ? -58.44208 -40.56639 8.16495 1.000 67.42035 106 ASN A O 1
ATOM 565 N N . GLU A 1 88 ? -56.66079 -39.82153 7.00016 1.000 57.48287 107 GLU A N 1
ATOM 566 C CA . GLU A 1 88 ? -57.40990 -38.81348 6.25011 1.000 56.52846 107 GLU A CA 1
ATOM 567 C C . GLU A 1 88 ? -57.11675 -38.79552 4.75152 1.000 54.15188 107 GLU A C 1
ATOM 568 O O . GLU A 1 88 ? -58.01935 -38.56028 3.94040 1.000 55.74569 107 GLU A O 1
ATOM 574 N N . THR A 1 89 ? -55.86748 -38.99477 4.36029 1.000 50.68827 108 THR A N 1
ATOM 575 C CA . THR A 1 89 ? -55.50426 -38.90189 2.95701 1.000 47.84190 108 THR A CA 1
ATOM 576 C C . THR A 1 89 ? -54.69167 -40.10827 2.53727 1.000 46.25836 108 THR A C 1
ATOM 577 O O . THR A 1 89 ? -54.04747 -40.76044 3.35869 1.000 49.50383 108 THR A O 1
ATOM 581 N N . ASP A 1 90 ? -54.72847 -40.38736 1.23192 1.000 42.82451 109 ASP A N 1
ATOM 582 C CA . ASP A 1 90 ? -53.85286 -41.40364 0.66634 1.000 42.77055 109 ASP A CA 1
ATOM 583 C C . ASP A 1 90 ? -52.41522 -40.92137 0.58685 1.000 44.16763 109 ASP A C 1
ATOM 584 O O . ASP A 1 90 ? -51.48586 -41.71408 0.77012 1.000 43.25294 109 ASP A O 1
ATOM 589 N N . PHE A 1 91 ? -52.21595 -39.63495 0.29317 1.000 43.63301 110 PHE A N 1
ATOM 590 C CA . PHE A 1 91 ? -50.88862 -39.06592 0.13861 1.000 41.76629 110 PHE A CA 1
ATOM 591 C C . PHE A 1 91 ? -50.73323 -37.83787 1.02244 1.000 42.94913 110 PHE A C 1
ATOM 592 O O . PHE A 1 91 ? -51.69960 -37.11567 1.29337 1.000 43.82061 110 PHE A O 1
ATOM 600 N N . VAL A 1 92 ? -49.50480 -37.63349 1.49708 1.000 41.28935 111 VAL A N 1
ATOM 601 C CA . VAL A 1 92 ? -49.04741 -36.35377 2.01877 1.000 39.60063 111 VAL A CA 1
ATOM 602 C C . VAL A 1 92 ? -47.80313 -36.01233 1.21341 1.000 40.67365 111 VAL A C 1
ATOM 603 O O . VAL A 1 92 ? -46.77400 -36.68911 1.33912 1.000 42.17493 111 V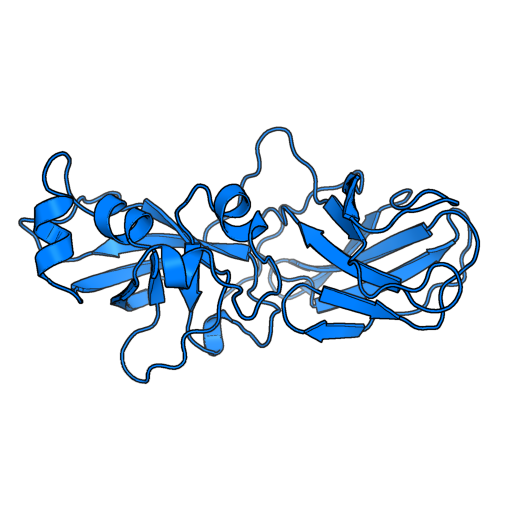AL A O 1
ATOM 607 N N . LEU A 1 93 ? -47.90237 -34.98488 0.36719 1.000 39.29685 112 LEU A N 1
ATOM 608 C CA . LEU A 1 93 ? -46.86164 -34.64899 -0.58918 1.000 39.59616 112 LEU A CA 1
ATOM 609 C C . LEU A 1 93 ? -45.86814 -33.66081 -0.00248 1.000 41.37470 112 LEU A C 1
ATOM 610 O O . LEU A 1 93 ? -46.11267 -33.02100 1.01969 1.000 44.25274 112 LEU A O 1
ATOM 615 N N . SER A 1 94 ? -44.73336 -33.52658 -0.67584 1.000 41.85883 113 SER A N 1
ATOM 616 C CA . SER A 1 94 ? -43.87081 -32.41007 -0.34314 1.000 45.26743 113 SER A CA 1
ATOM 617 C C . SER A 1 94 ? -44.53241 -31.10579 -0.79844 1.000 49.40504 113 SER A C 1
ATOM 618 O O . SER A 1 94 ? -45.44495 -31.09442 -1.63596 1.000 41.92382 113 SER A O 1
ATOM 621 N N . SER A 1 95 ? -44.07501 -29.99523 -0.21647 1.000 48.67135 114 SER A N 1
ATOM 622 C CA . SER A 1 95 ? -44.51357 -28.68440 -0.68322 1.000 46.61652 114 SER A CA 1
ATOM 623 C C . SER A 1 95 ? -44.36384 -28.55224 -2.20158 1.000 48.12545 114 SER A C 1
ATOM 624 O O . SER A 1 95 ? -45.29516 -28.13901 -2.90469 1.000 47.09271 114 SER A O 1
ATOM 627 N N . ARG A 1 96 ? -43.19991 -28.92581 -2.72571 1.000 43.46011 115 ARG A N 1
ATOM 628 C CA . ARG A 1 96 ? -42.96415 -28.82080 -4.15922 1.000 44.36009 115 ARG A CA 1
ATOM 629 C C . ARG A 1 96 ? -43.94082 -29.67576 -4.96760 1.000 46.54244 115 ARG A C 1
ATOM 630 O O . ARG A 1 96 ? -44.41247 -29.25780 -6.03194 1.000 42.48353 115 ARG A O 1
ATOM 638 N N . ALA A 1 97 ? -44.23023 -30.89320 -4.50515 1.000 45.86814 116 ALA A N 1
ATOM 639 C CA . ALA A 1 97 ? -45.16704 -31.73064 -5.24758 1.000 45.50175 116 ALA A CA 1
ATOM 640 C C . ALA A 1 97 ? -46.56482 -31.12253 -5.23235 1.000 42.78046 116 ALA A C 1
ATOM 641 O O . ALA A 1 97 ? -47.23216 -31.04844 -6.27244 1.000 43.16223 116 ALA A O 1
ATOM 643 N N . PHE A 1 98 ? -47.00860 -30.66083 -4.06352 1.000 40.63999 117 PHE A N 1
ATOM 644 C CA . PHE A 1 98 ? -48.32084 -30.04037 -3.94769 1.000 43.98263 117 PHE A CA 1
ATOM 645 C C . PHE A 1 98 ? -48.45406 -28.84183 -4.88266 1.000 44.64116 117 PHE A C 1
ATOM 646 O O . PHE A 1 98 ? -49.42402 -28.74772 -5.63862 1.000 42.22416 117 PHE A O 1
ATOM 654 N N . MET A 1 99 ? -47.48348 -27.91733 -4.84514 1.000 45.66718 118 MET A N 1
ATOM 655 C CA . MET A 1 99 ? -47.49096 -26.76921 -5.75712 1.000 46.54807 118 MET A CA 1
ATOM 656 C C . MET A 1 99 ? -47.52740 -27.20486 -7.21577 1.000 46.91240 118 MET A C 1
ATOM 657 O O . MET A 1 99 ? -48.24157 -26.61193 -8.03340 1.000 48.79396 118 MET A O 1
ATOM 662 N N . ALA A 1 100 ? -46.74221 -28.22155 -7.56809 1.000 44.94994 119 ALA A N 1
ATOM 663 C CA . ALA A 1 100 ? -46.66526 -28.66946 -8.95172 1.000 45.38357 119 ALA A CA 1
ATOM 664 C C . ALA A 1 100 ? -48.00540 -29.15668 -9.50128 1.000 47.85975 119 ALA A C 1
ATOM 665 O O . ALA A 1 100 ? -48.11096 -29.35394 -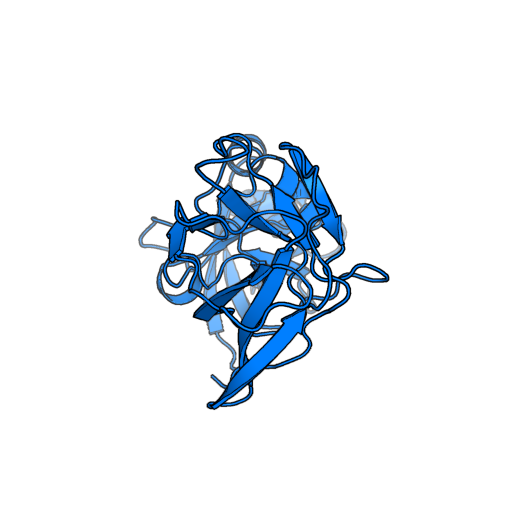10.71607 1.000 45.73701 119 ALA A O 1
ATOM 667 N N . MET A 1 101 ? -49.02296 -29.36492 -8.64982 1.000 44.64901 120 MET A N 1
ATOM 668 C CA . MET A 1 101 ? -50.34147 -29.75962 -9.13414 1.000 43.25446 120 MET A CA 1
ATOM 669 C C . MET A 1 101 ? -51.14342 -28.58570 -9.68195 1.000 48.03733 120 MET A C 1
ATOM 670 O O . MET A 1 101 ? -52.13073 -28.79991 -10.39945 1.000 48.27998 120 MET A O 1
ATOM 675 N N . ALA A 1 102 ? -50.76573 -27.36204 -9.34209 1.000 48.54714 121 ALA A N 1
ATOM 676 C CA . ALA A 1 102 ? -51.55288 -26.20514 -9.73034 1.000 50.53958 121 ALA A CA 1
ATOM 677 C C . ALA A 1 102 ? -51.21346 -25.76517 -11.14942 1.000 50.55941 121 ALA A C 1
ATOM 678 O O . ALA A 1 102 ? -50.14786 -26.07456 -11.68684 1.000 50.56413 121 ALA A O 1
ATOM 680 N N . ASN A 1 103 ? -52.14895 -25.03759 -11.75343 1.000 51.67794 122 ASN A N 1
ATOM 681 C CA . ASN A 1 103 ? -51.86223 -24.26375 -12.95403 1.000 56.60705 122 ASN A CA 1
ATOM 682 C C . ASN A 1 103 ? -50.64138 -23.36397 -12.73596 1.000 59.63345 122 ASN A C 1
ATOM 683 O O . ASN A 1 103 ? -50.31248 -22.98082 -11.60634 1.000 59.57575 122 ASN A O 1
ATOM 688 N N . LYS A 1 104 ? -49.96307 -23.02864 -13.83756 1.000 61.03871 123 LYS A N 1
ATOM 689 C CA . LYS A 1 104 ? -48.83987 -22.09280 -13.78268 1.000 63.69251 123 LYS A CA 1
ATOM 690 C C . LYS A 1 104 ? -49.24305 -20.79523 -13.08997 1.000 63.36090 123 LYS A C 1
ATOM 691 O O . LYS A 1 104 ? -50.28017 -20.20068 -13.40320 1.000 64.41074 123 LYS A O 1
ATOM 697 N N . GLY A 1 105 ? -48.41382 -20.35377 -12.14447 1.000 62.81395 124 GLY A N 1
ATOM 698 C CA . GLY A 1 105 ? -48.68245 -19.14065 -11.41133 1.000 58.52779 124 GLY A CA 1
ATOM 699 C C . GLY A 1 105 ? -49.60217 -19.30767 -10.22581 1.000 62.49708 124 GLY A C 1
ATOM 700 O O . GLY A 1 105 ? -49.79235 -18.35198 -9.46641 1.000 65.52566 124 GLY A O 1
ATOM 701 N N . MET A 1 106 ? -50.18223 -20.48302 -10.02695 1.000 60.04573 125 MET A N 1
ATOM 702 C CA . MET A 1 106 ? -51.10805 -20.65948 -8.92200 1.000 61.32625 125 MET A CA 1
ATOM 703 C C . MET A 1 106 ? -50.54220 -21.54891 -7.81735 1.000 62.31681 125 MET A C 1
ATOM 704 O O . MET A 1 106 ? -51.28840 -21.95945 -6.92274 1.000 56.77251 125 MET A O 1
ATOM 709 N N . GLY A 1 107 ? -49.22933 -21.80277 -7.83041 1.000 58.61232 126 GLY A N 1
ATOM 710 C CA . GLY A 1 107 ? -48.62869 -22.64229 -6.80644 1.000 54.62987 126 GLY A CA 1
ATOM 711 C C . GLY A 1 107 ? -48.85035 -22.11846 -5.40053 1.000 57.54758 126 GLY A C 1
ATOM 712 O O . GLY A 1 107 ? -49.29443 -22.85524 -4.51184 1.000 53.59831 126 GLY A O 1
ATOM 713 N N . ARG A 1 108 ? -48.53638 -20.83887 -5.16972 1.000 58.82461 127 ARG A N 1
ATOM 714 C CA . ARG A 1 108 ? -48.78178 -20.27406 -3.84679 1.000 54.47346 127 ARG A CA 1
ATOM 715 C C . ARG A 1 108 ? -50.26363 -20.30164 -3.50421 1.000 51.32485 127 ARG A C 1
ATOM 716 O O . ARG A 1 108 ? -50.62926 -20.44613 -2.33422 1.000 52.49180 127 ARG A O 1
ATOM 724 N N . ASP A 1 109 ? -51.13419 -20.20368 -4.50676 1.000 55.68608 128 ASP A N 1
ATOM 725 C CA . ASP A 1 109 ? -52.56754 -20.23284 -4.22943 1.000 56.23056 128 ASP A CA 1
ATOM 726 C C . ASP A 1 109 ? -53.00201 -21.59082 -3.68571 1.000 53.16786 128 ASP A C 1
ATOM 727 O O . ASP A 1 109 ? -53.76338 -21.66806 -2.71405 1.000 53.48253 128 ASP A O 1
ATOM 732 N N . ILE A 1 110 ? -52.51828 -22.67176 -4.29534 1.000 55.90470 129 ILE A N 1
ATOM 733 C CA . ILE A 1 110 ? -52.94023 -24.00761 -3.90107 1.000 51.61051 129 ILE A CA 1
ATOM 734 C C . ILE A 1 110 ? -52.40481 -24.35720 -2.51966 1.000 48.13517 129 ILE A C 1
ATOM 735 O O . ILE A 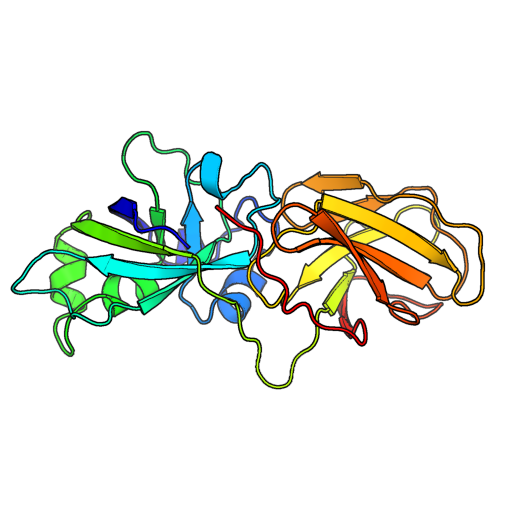1 110 ? -53.09883 -25.01394 -1.73379 1.000 48.21132 129 ILE A O 1
ATOM 740 N N . LEU A 1 111 ? -51.20253 -23.87963 -2.17575 1.000 46.32572 130 LEU A N 1
ATOM 741 C CA . LEU A 1 111 ? -50.65806 -24.09965 -0.83838 1.000 46.12417 130 LEU A CA 1
ATOM 742 C C . LEU A 1 111 ? -51.60869 -23.61813 0.25195 1.000 49.30877 130 LEU A C 1
ATOM 743 O O . LEU A 1 111 ? -51.57208 -24.13848 1.37266 1.000 50.88653 130 LEU A O 1
ATOM 748 N N . LYS A 1 112 ? -52.45203 -22.61854 -0.04340 1.000 49.94036 131 LYS A N 1
ATOM 749 C CA . LYS A 1 112 ? -53.35012 -22.07567 0.97684 1.000 52.57417 131 LYS A CA 1
ATOM 750 C C . LYS A 1 112 ? -54.38584 -23.10525 1.42649 1.000 50.12278 131 LYS A C 1
ATOM 751 O O . LYS A 1 112 ? -54.83722 -23.06124 2.57464 1.000 49.48831 131 LYS A O 1
ATOM 757 N N . LEU A 1 113 ? -54.76412 -24.03623 0.54390 1.000 46.87427 132 LEU A N 1
ATOM 758 C CA . LEU A 1 113 ? -55.84032 -24.97347 0.84640 1.000 44.61884 132 LEU A CA 1
ATOM 759 C C . LEU A 1 113 ? -55.44080 -25.96854 1.94041 1.000 48.66462 132 LEU A C 1
ATOM 760 O O . LEU A 1 113 ? -56.26849 -26.33981 2.78401 1.000 48.36144 132 LEU A O 1
ATOM 765 N N . GLY A 1 114 ? -54.19007 -26.41108 1.95552 1.000 46.10412 133 GLY A N 1
ATOM 766 C CA . GLY A 1 114 ? -53.80403 -27.45829 2.91343 1.000 44.16134 133 GLY A CA 1
ATOM 767 C C . GLY A 1 114 ? -54.12780 -28.89194 2.49655 1.000 46.73771 133 GLY A C 1
ATOM 768 O O . GLY A 1 114 ? -53.24280 -29.75259 2.50910 1.000 49.42212 133 GLY A O 1
ATOM 769 N N . ILE A 1 115 ? -55.38956 -29.16578 2.14751 1.000 48.29455 134 ILE A N 1
ATOM 770 C CA . ILE A 1 115 ? -55.83003 -30.43304 1.57655 1.000 45.80877 134 ILE A CA 1
ATOM 771 C C . ILE A 1 115 ? -56.52843 -30.08474 0.27747 1.000 48.35870 134 ILE A C 1
ATOM 772 O O . ILE A 1 115 ? -57.06001 -28.98777 0.11080 1.000 50.70908 134 ILE A O 1
ATOM 777 N N . VAL A 1 116 ? -56.60513 -31.06369 -0.61309 1.000 49.34179 135 VAL A N 1
ATOM 778 C CA . VAL A 1 116 ? -57.37231 -30.91479 -1.83651 1.000 46.16294 135 VAL A CA 1
ATOM 779 C C . VAL A 1 116 ? -57.76208 -32.30746 -2.29503 1.000 46.56846 135 VAL A C 1
ATOM 780 O O . VAL A 1 116 ? -57.04955 -33.28103 -2.03407 1.000 48.77716 135 VAL A O 1
ATOM 784 N N . ASP A 1 117 ? -58.91263 -32.41694 -2.95288 1.000 50.33574 136 ASP A N 1
ATOM 785 C CA . ASP A 1 117 ? -59.26761 -33.69768 -3.55355 1.000 49.68289 136 ASP A CA 1
ATOM 786 C C . ASP A 1 117 ? -58.30588 -33.98524 -4.69329 1.000 49.08136 136 ASP A C 1
ATOM 787 O O . ASP A 1 117 ? -57.88354 -33.06995 -5.40689 1.000 47.90893 136 ASP A O 1
ATOM 792 N N . VAL A 1 118 ? -57.92958 -35.25675 -4.85535 1.000 47.95026 137 VAL A N 1
ATOM 793 C CA . VAL A 1 118 ? -56.95934 -35.62558 -5.87931 1.000 49.71770 137 VAL A CA 1
ATOM 794 C C . VAL A 1 118 ? -57.42612 -36.87519 -6.60622 1.000 46.27287 137 VAL A C 1
ATOM 795 O O . VAL A 1 118 ? -58.33998 -37.58490 -6.18712 1.000 44.63418 137 VAL A O 1
ATOM 799 N N . GLU A 1 119 ? -56.74138 -37.14184 -7.69847 1.000 46.71377 138 GLU A N 1
ATOM 800 C CA . GLU A 1 119 ? -56.99944 -38.28987 -8.53695 1.000 49.95357 138 GLU A CA 1
ATOM 801 C C . GLU A 1 119 ? -55.62671 -38.75051 -8.98619 1.000 49.36902 138 GLU A C 1
ATOM 802 O O . GLU A 1 119 ? -54.78295 -37.91180 -9.32837 1.000 44.69900 138 GLU A O 1
ATOM 808 N N . TYR A 1 120 ? -55.37499 -40.05650 -8.92143 1.000 48.14302 139 TYR A N 1
ATOM 809 C CA . TYR A 1 120 ? -54.01277 -40.51403 -9.14566 1.000 47.25020 139 TYR A CA 1
ATOM 810 C C . TYR A 1 120 ? -53.99345 -41.94098 -9.67026 1.000 48.21175 139 TYR A C 1
ATOM 811 O O . TYR A 1 120 ? -54.92866 -42.72506 -9.46355 1.000 46.48649 139 TYR A O 1
ATOM 820 N N . LYS A 1 121 ? -52.87880 -42.26565 -10.32730 1.000 44.76083 140 LYS A N 1
ATOM 821 C CA . LYS A 1 121 ? -52.63498 -43.58814 -10.87279 1.000 48.28807 140 LYS A CA 1
ATOM 822 C C . LYS A 1 121 ? -51.15158 -43.91706 -10.77540 1.000 46.21704 140 LYS A C 1
ATOM 823 O O . LYS A 1 121 ? -50.29775 -43.03462 -10.90789 1.000 44.72573 140 LYS A O 1
ATOM 829 N N . ARG A 1 122 ? -50.85837 -45.19718 -10.55660 1.000 48.41495 141 ARG A N 1
ATOM 830 C CA . ARG A 1 122 ? -49.48576 -45.67851 -10.59733 1.000 45.27536 141 ARG A CA 1
ATOM 831 C C . ARG A 1 122 ? -48.95332 -45.60580 -12.02966 1.000 47.62896 141 ARG A C 1
ATOM 832 O O . ARG A 1 122 ? -49.69174 -45.83783 -12.99142 1.000 52.10399 141 ARG A O 1
ATOM 840 N N . ILE A 1 123 ? -47.68160 -45.23602 -12.17894 1.000 43.26075 142 ILE A N 1
ATOM 841 C CA . ILE A 1 123 ? -47.06289 -45.10479 -13.49703 1.000 46.34979 142 ILE A CA 1
ATOM 842 C C . ILE A 1 123 ? -45.62782 -45.61418 -13.44410 1.000 48.11813 142 ILE A C 1
ATOM 843 O O . ILE A 1 123 ? -45.03903 -45.76111 -12.35864 1.000 47.68551 142 ILE A O 1
ATOM 848 N N . PRO A 1 124 ? -45.03441 -45.90763 -14.60555 1.000 51.04248 143 PRO A N 1
ATOM 849 C CA . PRO A 1 124 ? -43.63409 -46.35261 -14.63431 1.000 45.47525 143 PRO A CA 1
ATOM 850 C C . PRO A 1 124 ? -42.67929 -45.27823 -14.14812 1.000 47.14365 143 PRO A C 1
ATOM 851 O O . PRO A 1 124 ? -42.76582 -44.11075 -14.54454 1.000 48.88878 143 PRO A O 1
ATOM 855 N N . CYS A 1 125 ? -41.74874 -45.69254 -13.29330 1.000 45.62525 144 CYS A N 1
ATOM 856 C CA . CYS A 1 125 ? -40.61921 -44.84618 -12.93810 1.000 43.82733 144 CYS A CA 1
ATOM 857 C C . CYS A 1 125 ? -39.61119 -44.85033 -14.07756 1.000 44.01327 144 CYS A C 1
ATOM 858 O O . CYS A 1 125 ? -39.39408 -45.87872 -14.72054 1.000 44.33639 144 CYS A O 1
ATOM 861 N N . GLU A 1 126 ? -38.98691 -43.69736 -14.32360 1.000 50.19090 145 GLU A N 1
ATOM 862 C CA . GLU A 1 126 ? -38.06709 -43.53851 -15.45162 1.000 50.00575 145 GLU A CA 1
ATOM 863 C C . GLU A 1 126 ? -36.83626 -42.76898 -15.00058 1.000 49.69596 145 GLU A C 1
ATOM 864 O O . GLU A 1 126 ? -36.90372 -41.55869 -14.76415 1.000 55.69694 145 GLU A O 1
ATOM 870 N N . TYR A 1 127 ? -35.70829 -43.45339 -14.90898 1.000 44.89472 146 TYR A N 1
ATOM 871 C CA . TYR A 1 127 ? -34.45879 -42.82115 -14.50763 1.000 46.41134 146 TYR A CA 1
ATOM 872 C C . TYR A 1 127 ? -33.55178 -42.81848 -15.74453 1.000 47.91570 146 TYR A C 1
ATOM 873 O O . TYR A 1 127 ? -32.79902 -43.76039 -15.99605 1.000 49.44550 146 TYR A O 1
ATOM 882 N N . LYS A 1 128 ? -33.66939 -41.74998 -16.53273 1.000 53.38410 147 LYS A N 1
ATOM 883 C CA . LYS A 1 128 ? -32.93548 -41.57714 -17.78096 1.000 53.42059 147 LYS A CA 1
ATOM 884 C C . LYS A 1 128 ? -31.43971 -41.80220 -17.57510 1.000 51.50897 147 LYS A C 1
ATOM 885 O O . LYS A 1 128 ? -30.81689 -41.15875 -16.72715 1.000 55.09672 147 LYS A O 1
ATOM 891 N N . ASN A 1 129 ? -30.86885 -42.73623 -18.33962 1.000 51.29253 148 ASN A N 1
ATOM 892 C CA . ASN A 1 129 ? -29.43365 -43.02330 -18.33891 1.000 57.17294 148 ASN A CA 1
ATOM 893 C C . ASN A 1 129 ? -28.93097 -43.55919 -16.99827 1.000 54.82822 148 ASN A C 1
ATOM 894 O O . ASN A 1 129 ? -27.74280 -43.41340 -16.67966 1.000 53.77077 148 ASN A O 1
ATOM 899 N N . GLN A 1 130 ? -29.80523 -44.17619 -16.20151 1.000 50.04640 149 GLN A N 1
ATOM 900 C CA . GLN A 1 130 ? -29.46744 -44.60539 -14.84759 1.000 44.45581 149 GLN A CA 1
ATOM 901 C C . GLN A 1 130 ? -30.06974 -45.98146 -14.59851 1.000 42.96416 149 GLN A C 1
ATOM 902 O O . GLN A 1 130 ? -31.28493 -46.16855 -14.71127 1.000 45.94283 149 GLN A O 1
ATOM 908 N N . ASN A 1 131 ? -29.22236 -46.93796 -14.26012 1.000 40.18755 150 ASN A N 1
ATOM 909 C CA . ASN A 1 131 ? -29.67298 -48.28073 -13.95656 1.000 39.69270 150 ASN A CA 1
ATOM 910 C C . ASN A 1 131 ? -30.13112 -48.37460 -12.51334 1.000 42.77240 150 ASN A C 1
ATOM 911 O O . ASN A 1 131 ? -29.84144 -47.50097 -11.68588 1.000 42.70004 150 ASN A O 1
ATOM 916 N N . LEU A 1 132 ? -30.83688 -49.46509 -12.21128 1.000 40.66982 151 LEU A N 1
ATOM 917 C CA . LEU A 1 132 ? -31.00556 -49.87537 -10.82683 1.000 34.88569 151 LEU A CA 1
ATOM 918 C C . LEU A 1 132 ? -29.65099 -49.89134 -10.14340 1.000 37.52293 151 LEU A C 1
ATOM 919 O O . LEU A 1 132 ? -28.67565 -50.42038 -10.68062 1.000 36.98945 151 LEU A O 1
ATOM 924 N N . ALA A 1 133 ? -29.58369 -49.28609 -8.96397 1.000 39.29851 152 ALA A N 1
ATOM 925 C CA . ALA A 1 133 ? -28.32701 -49.16687 -8.25322 1.000 39.36520 152 ALA A CA 1
ATOM 926 C C . ALA A 1 133 ? -28.50164 -49.71615 -6.84812 1.000 40.84029 152 ALA A C 1
ATOM 927 O O . ALA A 1 133 ? -29.60998 -49.77860 -6.31776 1.000 41.66566 152 ALA A O 1
ATOM 929 N N . VAL A 1 134 ? -27.38387 -50.12158 -6.25396 1.000 43.58821 153 VAL A N 1
ATOM 930 C CA . VAL A 1 134 ? -27.35799 -50.73913 -4.93562 1.000 39.44666 153 VAL A CA 1
ATOM 931 C C . VAL A 1 134 ? -26.39117 -49.94371 -4.07225 1.000 40.27421 153 VAL A C 1
ATOM 932 O O . VAL A 1 134 ? -25.18320 -49.92498 -4.34472 1.000 40.54762 153 VAL A O 1
ATOM 936 N N . ARG A 1 135 ? -26.91960 -49.29057 -3.03766 1.000 36.67689 154 ARG A N 1
ATOM 937 C CA . ARG A 1 135 ? -26.12921 -48.48152 -2.11976 1.000 38.39256 154 ARG A CA 1
ATOM 938 C C . ARG A 1 135 ? -25.77719 -49.31005 -0.89400 1.000 38.17396 154 ARG A C 1
ATOM 939 O O . ARG A 1 135 ? -26.61058 -50.07244 -0.40177 1.000 36.93242 154 ARG A O 1
ATOM 947 N N . VAL A 1 136 ? -24.53361 -49.19865 -0.42697 1.000 39.08839 155 VAL A N 1
ATOM 948 C CA . VAL A 1 136 ? -24.11844 -49.91374 0.77508 1.000 39.16545 155 VAL A CA 1
ATOM 949 C C . VAL A 1 136 ? -24.38944 -49.01205 1.97004 1.000 40.90832 155 VAL A C 1
ATOM 950 O O . VAL A 1 136 ? -23.81663 -47.91716 2.08308 1.000 38.02425 155 VAL A O 1
ATOM 954 N N . GLU A 1 137 ? -25.27014 -49.46474 2.85613 1.000 35.30390 156 GLU A N 1
ATOM 955 C CA . GLU A 1 137 ? -25.67449 -48.62645 3.96976 1.000 34.26468 156 GLU A CA 1
ATOM 956 C C . GLU A 1 137 ? -24.58926 -48.59669 5.03837 1.000 37.27179 156 GLU A C 1
ATOM 957 O O . GLU A 1 137 ? -23.79915 -49.53874 5.19654 1.000 33.31710 156 GLU A O 1
ATOM 963 N N . GLU A 1 138 ? -24.52942 -47.46154 5.73312 1.000 34.81584 157 GLU A N 1
ATOM 964 C CA . GLU A 1 138 ? -23.50956 -47.22750 6.74136 1.000 37.68715 157 GLU A CA 1
ATOM 965 C C . GLU A 1 138 ? -23.55630 -48.24053 7.88385 1.000 38.82410 157 GLU A C 1
ATOM 966 O O . GLU A 1 138 ? -22.52986 -48.49046 8.51799 1.000 39.87020 157 GLU A O 1
ATOM 972 N N . SER A 1 139 ? -24.70580 -48.84908 8.15640 1.000 36.61955 158 SER A N 1
ATOM 973 C CA . SER A 1 139 ? -24.74940 -49.79594 9.25902 1.000 36.08722 158 SER A CA 1
ATOM 974 C C . SER A 1 139 ? -24.07064 -51.12045 8.92606 1.000 38.66024 158 SER A C 1
ATOM 975 O O . SER A 1 139 ? -23.94009 -51.96545 9.81828 1.000 37.30571 158 SER A O 1
ATOM 978 N N . SER A 1 140 ? -23.64991 -51.33009 7.67518 1.000 37.00293 159 SER A N 1
ATOM 979 C CA . SER A 1 140 ? -22.92450 -52.54393 7.32745 1.000 36.49406 159 SER A CA 1
ATOM 980 C C . SER A 1 140 ? -21.63194 -52.63704 8.12185 1.000 36.40653 159 SER A C 1
ATOM 981 O O . SER A 1 140 ? -21.08208 -51.63349 8.56155 1.000 39.07302 159 SER A O 1
ATOM 984 N N . GLN A 1 141 ? -21.15439 -53.86869 8.29878 1.000 39.87480 160 GLN A N 1
ATOM 985 C CA . GLN A 1 141 ? -19.86289 -54.17048 8.92691 1.000 39.04352 160 GLN A CA 1
ATOM 986 C C . GLN A 1 141 ? -19.12492 -55.13715 8.00336 1.000 41.23627 160 GLN A C 1
ATOM 987 O O . GLN A 1 141 ? -19.36875 -56.34557 8.06918 1.000 42.29908 160 GLN A O 1
ATOM 993 N N . LYS A 1 142 ? -18.15626 -54.60546 7.24383 1.000 47.22630 161 LYS A N 1
ATOM 994 C CA . LYS A 1 142 ? -17.72676 -55.13557 5.94200 1.000 51.90542 161 LYS A CA 1
ATOM 995 C C . LYS A 1 142 ? -17.66506 -56.65290 5.83938 1.000 59.68071 161 LYS A C 1
ATOM 996 O O . LYS A 1 142 ? -18.18955 -57.18611 4.85790 1.000 85.30320 161 LYS A O 1
ATOM 1002 N N . PRO A 1 143 ? -17.05056 -57.39239 6.74607 1.000 49.97714 162 PRO A N 1
ATOM 1003 C CA . PRO A 1 143 ? -17.07379 -58.85407 6.54820 1.000 45.92046 162 PRO A CA 1
ATOM 1004 C C . PRO A 1 143 ? -18.39426 -59.49612 6.98885 1.000 42.23629 162 PRO A C 1
ATOM 1005 O O . PRO A 1 143 ? -18.96033 -60.32260 6.26934 1.000 41.20250 162 PRO A O 1
ATOM 1009 N N . THR A 1 144 ? -18.91678 -59.11425 8.15022 1.000 42.77644 163 THR A N 1
ATOM 1010 C CA . THR A 1 144 ? -19.94512 -59.90588 8.82444 1.000 40.15103 163 THR A CA 1
ATOM 1011 C C . THR A 1 144 ? -21.37479 -59.53211 8.45736 1.000 38.33445 163 THR A C 1
ATOM 1012 O O . THR A 1 144 ? -22.26533 -60.37332 8.58043 1.000 35.31502 163 THR A O 1
ATOM 1016 N N . TYR A 1 145 ? -21.62729 -58.29477 8.04006 1.000 34.96631 164 TYR A N 1
ATOM 1017 C CA . TYR A 1 145 ? -22.99143 -57.81071 7.91670 1.000 37.68368 164 TYR A CA 1
ATOM 1018 C C . TYR A 1 145 ? -23.08068 -56.83799 6.74962 1.000 36.98219 164 TYR A C 1
ATOM 1019 O O . TYR A 1 145 ? -22.31308 -55.87063 6.69181 1.000 36.75140 164 TYR A O 1
ATOM 1028 N N . LEU A 1 146 ? -24.02860 -57.08036 5.83977 1.000 34.58818 165 LEU A N 1
ATOM 1029 C CA . LEU A 1 146 ? -24.24817 -56.21993 4.68012 1.000 34.66949 165 LEU A CA 1
ATOM 1030 C C . LEU A 1 146 ? -25.68023 -55.69015 4.68191 1.000 39.52746 165 LEU A C 1
ATOM 1031 O O . LEU A 1 146 ? -26.63350 -56.47502 4.71126 1.000 34.99577 165 LEU A O 1
ATOM 1036 N N . ALA A 1 147 ? -25.82384 -54.36236 4.66799 1.000 37.04452 166 ALA A N 1
ATOM 1037 C CA . ALA A 1 147 ? -27.10369 -53.68551 4.49003 1.000 34.47538 166 ALA A CA 1
ATOM 1038 C C . ALA A 1 147 ? -27.02415 -52.86851 3.20894 1.000 36.55327 166 ALA A C 1
ATOM 1039 O O . ALA A 1 147 ? -26.07983 -52.08277 3.02578 1.000 34.96892 166 ALA A O 1
ATOM 1041 N N . ILE A 1 148 ? -28.00239 -53.05210 2.32381 1.000 33.55952 167 ILE A N 1
ATOM 1042 C CA . ILE A 1 148 ? -28.01920 -52.36915 1.03685 1.000 32.70314 167 ILE A CA 1
ATOM 1043 C C . ILE A 1 148 ? -29.36785 -51.69470 0.85459 1.000 33.50849 167 ILE A C 1
ATOM 1044 O O . ILE A 1 148 ? -30.36804 -52.06456 1.47914 1.000 30.76791 167 ILE A O 1
ATOM 1049 N N . LYS A 1 149 ? -29.38298 -50.67932 -0.00858 1.000 35.42478 168 LYS A N 1
ATOM 1050 C CA . LYS A 1 149 ? -30.59558 -49.92064 -0.28130 1.000 34.00928 168 LYS A CA 1
ATOM 1051 C C . LYS A 1 149 ? -30.76329 -49.80397 -1.78764 1.000 34.97218 168 LYS A C 1
ATOM 1052 O O . LYS A 1 149 ? -29.89085 -49.26141 -2.47150 1.000 37.24266 168 LYS A O 1
ATOM 1058 N N . LEU A 1 150 ? -31.86809 -50.32784 -2.30862 1.000 33.15203 169 LEU A N 1
ATOM 1059 C CA . LEU A 1 150 ? -32.10803 -50.23074 -3.74175 1.000 36.08991 169 LEU A CA 1
ATOM 1060 C C . LEU A 1 150 ? -32.41568 -48.79184 -4.13566 1.000 38.66477 169 LEU A C 1
ATOM 1061 O O . LEU A 1 150 ? -33.26511 -48.13753 -3.52041 1.000 34.39501 169 LEU A O 1
ATOM 1066 N N . MET A 1 151 ? -31.75013 -48.31184 -5.19091 1.000 38.27693 170 MET A N 1
ATOM 1067 C CA . MET A 1 151 ? -32.00654 -46.98372 -5.73300 1.000 39.58192 170 MET A CA 1
ATOM 1068 C C . MET A 1 151 ? -32.30290 -47.02174 -7.22466 1.000 39.33858 170 MET A C 1
ATOM 1069 O O . MET A 1 151 ? -31.74768 -47.83168 -7.97355 1.000 37.46089 170 MET A O 1
ATOM 1074 N N . TYR A 1 152 ? -33.18667 -46.11088 -7.63726 1.000 40.87527 171 TYR A N 1
ATOM 1075 C CA . TYR A 1 152 ? -33.58090 -45.94264 -9.03298 1.000 39.48141 171 TYR A CA 1
ATOM 1076 C C . TYR A 1 152 ? -34.22128 -47.21241 -9.57345 1.000 38.02160 171 TYR A C 1
ATOM 1077 O O . TYR A 1 152 ? -33.79430 -47.77184 -10.58034 1.000 41.36764 171 TYR A O 1
ATOM 1086 N N . GLN A 1 153 ? -35.24210 -47.68266 -8.87804 1.000 38.39005 172 GLN A N 1
ATOM 1087 C CA . GLN A 1 153 ? -35.95724 -48.88047 -9.29923 1.000 35.94251 172 GLN A CA 1
ATOM 1088 C C . GLN A 1 153 ? -36.94684 -48.44589 -10.36072 1.000 39.01754 172 GLN A C 1
ATOM 1089 O O . GLN A 1 153 ? -37.94908 -47.79713 -10.04875 1.000 39.58034 172 GLN A O 1
ATOM 1095 N N . GLY A 1 154 ? -36.65681 -48.79392 -11.63961 1.000 40.25700 173 GLY A N 1
ATOM 1096 C CA . GLY A 1 154 ? -37.49217 -48.38381 -12.75169 1.000 37.77886 173 GLY A CA 1
ATOM 1097 C C . GLY A 1 154 ? -38.73904 -49.23639 -12.90032 1.000 40.21370 173 GLY A C 1
ATOM 1098 O O . GLY A 1 154 ? -38.93645 -50.24113 -12.21929 1.000 40.69153 173 GLY A O 1
ATOM 1099 N N . GLY A 1 155 ? -39.61138 -48.81231 -13.81135 1.000 42.27348 174 GLY A N 1
ATOM 1100 C CA . GLY A 1 155 ? -40.79311 -49.59338 -14.10485 1.000 41.29173 174 GLY A CA 1
ATOM 1101 C C . GLY A 1 155 ? -41.91764 -49.34624 -13.11651 1.000 42.03291 174 GLY A C 1
ATOM 1102 O O . GLY A 1 155 ? -42.02919 -48.27714 -12.49150 1.000 42.51628 174 GLY A O 1
ATOM 1103 N N . GLN A 1 156 ? -42.77370 -50.36251 -12.98313 1.000 37.28991 175 GLN A N 1
ATOM 1104 C CA . GLN A 1 156 ? -43.98657 -50.26297 -12.18937 1.000 38.53448 175 GLN A CA 1
ATOM 1105 C C . GLN A 1 156 ? -44.24834 -51.59636 -11.48388 1.000 43.39241 175 GLN A C 1
ATOM 1106 O O . GLN A 1 156 ? -45.24975 -52.27815 -11.70440 1.000 41.48928 175 GLN A O 1
ATOM 1112 N N . THR A 1 157 ? -43.32489 -51.98859 -10.60747 1.000 41.26309 176 THR A N 1
ATOM 1113 C CA . THR A 1 157 ? -43.43369 -53.28462 -9.96304 1.000 38.36255 176 THR A CA 1
ATOM 1114 C C . THR A 1 157 ? -42.75647 -53.23395 -8.59629 1.000 39.66145 176 THR A C 1
ATOM 1115 O O . THR A 1 157 ? -42.43322 -52.16025 -8.07188 1.000 36.72443 176 THR A O 1
ATOM 1119 N N . GLU A 1 158 ? -42.56545 -54.41563 -8.00647 1.000 38.11223 177 GLU A N 1
ATOM 1120 C CA . GLU A 1 158 ? -42.05975 -54.53651 -6.64929 1.000 42.01175 177 GLU A CA 1
ATOM 1121 C C . GLU A 1 158 ? -41.06489 -55.67585 -6.57342 1.000 40.47813 177 GLU A C 1
ATOM 1122 O O . GLU A 1 158 ? -41.31171 -56.77138 -7.08181 1.000 45.15448 177 GLU A O 1
ATOM 1128 N N . VAL A 1 159 ? -39.95165 -55.41647 -5.90653 1.000 35.85302 178 VAL A N 1
ATOM 1129 C CA . VAL A 1 159 ? -38.99181 -56.45854 -5.58559 1.000 36.67128 178 VAL A CA 1
ATOM 1130 C C . VAL A 1 159 ? -39.48917 -57.19022 -4.34212 1.000 37.32594 178 VAL A C 1
ATOM 1131 O O . VAL A 1 159 ? -39.45608 -56.65235 -3.23458 1.000 37.13759 178 VAL A O 1
ATOM 1135 N N . VAL A 1 160 ? -39.96927 -58.41651 -4.51974 1.000 38.77389 179 VAL A N 1
ATOM 1136 C CA . VAL A 1 160 ? -40.58095 -59.12656 -3.41087 1.000 36.87380 179 VAL A CA 1
ATOM 1137 C C . VAL A 1 160 ? -39.61325 -60.08303 -2.72006 1.000 37.64665 179 VAL A C 1
ATOM 1138 O O . VAL A 1 160 ? -39.82725 -60.41439 -1.55029 1.000 36.87003 179 VAL A O 1
ATOM 1142 N N . ALA A 1 161 ? -38.55870 -60.52456 -3.40861 1.000 37.83719 180 ALA A N 1
ATOM 1143 C CA . ALA A 1 161 ? -37.51297 -61.33794 -2.79429 1.000 38.12268 180 ALA A CA 1
ATOM 1144 C C . ALA A 1 161 ? -36.18691 -61.02834 -3.47737 1.000 39.65938 180 ALA A C 1
ATOM 1145 O O . ALA A 1 161 ? -36.15347 -60.49116 -4.58954 1.000 35.96714 180 ALA A O 1
ATOM 1147 N N . MET A 1 162 ? -35.08726 -61.38892 -2.81116 1.000 39.14078 181 MET A N 1
ATOM 1148 C CA . MET A 1 162 ? -33.75940 -61.02506 -3.29738 1.000 38.30165 181 MET A CA 1
ATOM 1149 C C . MET A 1 162 ? -32.71374 -62.02342 -2.82427 1.000 40.99847 181 MET A C 1
ATOM 1150 O O . MET A 1 162 ? -32.71515 -62.41845 -1.66051 1.000 44.45151 181 MET A O 1
ATOM 1155 N N . ASP A 1 163 ? -31.79756 -62.38129 -3.72948 1.000 44.88267 182 ASP A N 1
ATOM 1156 C CA . ASP A 1 163 ? -30.73206 -63.35942 -3.52609 1.000 40.49178 182 ASP A CA 1
ATOM 1157 C C . ASP A 1 163 ? -29.37151 -62.71359 -3.70528 1.000 43.28646 182 ASP A C 1
ATOM 1158 O O . ASP A 1 163 ? -29.19881 -61.83114 -4.55456 1.000 45.75986 182 ASP A O 1
ATOM 1163 N N . VAL A 1 164 ? -28.38698 -63.21514 -2.96203 1.000 43.18425 183 VAL A N 1
ATOM 1164 C CA . VAL A 1 164 ? -27.00129 -62.79498 -3.11904 1.000 40.44448 183 VAL A CA 1
ATOM 1165 C C . VAL A 1 164 ? -26.10460 -64.02897 -3.22160 1.000 43.67879 183 VAL A C 1
ATOM 1166 O O . VAL A 1 164 ? -26.43788 -65.12758 -2.75573 1.000 42.41056 183 VAL A O 1
ATOM 1170 N N . ALA A 1 165 ? -24.96418 -63.83744 -3.86797 1.000 38.83766 184 ALA A N 1
ATOM 1171 C CA . ALA A 1 165 ? -24.00160 -64.89223 -4.11672 1.000 43.22284 184 ALA A CA 1
ATOM 1172 C C . ALA A 1 165 ? -22.73559 -64.22688 -4.61165 1.000 42.39051 184 ALA A C 1
ATOM 1173 O O . ALA A 1 165 ? -22.77972 -63.13438 -5.18324 1.000 42.06699 184 ALA A O 1
ATOM 1175 N N . GLN A 1 166 ? -21.60753 -64.88577 -4.35642 1.000 45.58888 185 GLN A N 1
ATOM 1176 C CA . GLN A 1 166 ? -20.34738 -64.47377 -4.95747 1.000 46.19697 185 GLN A CA 1
ATOM 1177 C C . GLN A 1 166 ? -20.46503 -64.45649 -6.47470 1.000 46.87340 185 GLN A C 1
ATOM 1178 O O . GLN A 1 166 ? -21.08555 -65.34041 -7.07035 1.000 49.23503 185 GLN A O 1
ATOM 1184 N N . VAL A 1 167 ? -19.88756 -63.42460 -7.09674 1.000 43.31876 186 VAL A N 1
ATOM 1185 C CA . VAL A 1 167 ? -19.77733 -63.39921 -8.55024 1.000 53.29677 186 VAL A CA 1
ATOM 1186 C C . VAL A 1 167 ? -19.17315 -64.71273 -9.04069 1.000 55.50609 186 VAL A C 1
ATOM 1187 O O . VAL A 1 167 ? -18.12620 -65.15316 -8.55572 1.000 52.75444 186 VAL A O 1
ATOM 1191 N N . GLY A 1 168 ? -19.85139 -65.35906 -9.98350 1.000 54.08965 187 GLY A N 1
ATOM 1192 C CA . GLY A 1 168 ? -19.38665 -66.62098 -10.50594 1.000 55.65056 187 GLY A CA 1
ATOM 1193 C C . GLY A 1 168 ? -19.69630 -67.83495 -9.66097 1.000 59.93268 187 GLY A C 1
ATOM 1194 O O . GLY A 1 168 ? -19.40173 -68.95357 -10.09004 1.000 64.64008 187 GLY A O 1
ATOM 1195 N N . SER A 1 169 ? -20.26871 -67.66511 -8.47917 1.000 63.07253 188 SER A N 1
ATOM 1196 C CA . SER A 1 169 ? -20.65724 -68.79587 -7.65205 1.000 57.45608 188 SER A CA 1
ATOM 1197 C C . SER A 1 169 ? -22.11076 -69.16349 -7.91285 1.000 54.71911 188 SER A C 1
ATOM 1198 O O . SER A 1 169 ? -22.91269 -68.35726 -8.38813 1.000 54.88155 188 SER A O 1
ATOM 1201 N N . ALA A 1 170 ? -22.44365 -70.40311 -7.58877 1.000 56.44661 189 ALA A N 1
ATOM 1202 C CA . ALA A 1 170 ? -23.81601 -70.86780 -7.67167 1.000 56.08419 189 ALA A CA 1
ATOM 1203 C C . ALA A 1 170 ? -24.51188 -70.88885 -6.31561 1.000 57.76228 189 ALA A C 1
ATOM 1204 O O . ALA A 1 170 ? -25.73562 -71.07605 -6.26267 1.000 56.95368 189 ALA A O 1
ATOM 1206 N N . ASN A 1 171 ? -23.76580 -70.69339 -5.22551 1.000 56.75965 190 ASN A N 1
ATOM 1207 C CA . ASN A 1 171 ? -24.30534 -70.73308 -3.86727 1.000 53.67966 190 ASN A CA 1
ATOM 1208 C C . ASN A 1 171 ? -25.08317 -69.44157 -3.63195 1.000 52.81736 190 ASN A C 1
ATOM 1209 O O . ASN A 1 171 ? -24.51971 -68.40137 -3.30604 1.000 53.70340 190 ASN A O 1
ATOM 1214 N N . TRP A 1 172 ? -26.39343 -69.50877 -3.82842 1.000 55.21178 191 TRP A N 1
ATOM 1215 C CA . TRP A 1 172 ? -27.30270 -68.38792 -3.65269 1.000 51.97159 191 TRP A CA 1
ATOM 1216 C C . TRP A 1 172 ? -27.97398 -68.49490 -2.29774 1.000 58.71932 191 TRP A C 1
ATOM 1217 O O . TRP A 1 172 ? -28.37714 -69.58657 -1.88162 1.000 62.59882 191 TRP A O 1
ATOM 1228 N N . ASN A 1 173 ? -28.11333 -67.35732 -1.62235 1.000 58.71535 192 ASN A N 1
ATOM 1229 C CA . ASN A 1 173 ? -28.88059 -67.32001 -0.39120 1.000 55.24785 192 ASN A CA 1
ATOM 1230 C C . ASN A 1 173 ? -29.54370 -65.96571 -0.25407 1.000 48.28289 192 ASN A C 1
ATOM 1231 O O . ASN A 1 173 ? -29.04451 -64.95539 -0.74811 1.000 63.25320 192 ASN A O 1
ATOM 1236 N N . PHE A 1 174 ? -30.67646 -65.96578 0.42946 1.000 52.50320 193 PHE A N 1
ATOM 1237 C CA . PHE A 1 174 ? -31.59641 -64.85266 0.34994 1.000 50.78186 193 PHE A CA 1
ATOM 1238 C C . PHE A 1 174 ? -31.18954 -63.70393 1.26753 1.000 48.37548 193 PHE A C 1
ATOM 1239 O O . PHE A 1 174 ? -30.53570 -63.89503 2.30121 1.000 47.81052 193 PHE A O 1
ATOM 1247 N N . MET A 1 175 ? -31.56931 -62.49590 0.84514 1.000 40.00252 194 MET A N 1
ATOM 1248 C CA . MET A 1 175 ? -31.56031 -61.27926 1.63775 1.000 41.70733 194 MET A CA 1
ATOM 1249 C C . MET A 1 175 ? -32.91943 -61.07005 2.29361 1.000 41.53476 194 MET A C 1
ATOM 1250 O O . MET A 1 175 ? -33.95754 -61.53880 1.81937 1.000 38.19174 194 MET A O 1
ATOM 1255 N N . SER A 1 176 ? -32.91174 -60.31342 3.37291 1.000 42.31192 195 SER A N 1
ATOM 1256 C CA . SER A 1 176 ? -34.13635 -59.97846 4.07181 1.000 39.16994 195 SER A CA 1
ATOM 1257 C C . SER A 1 176 ? -34.40622 -58.50629 3.87225 1.000 37.19643 195 SER A C 1
ATOM 1258 O O . SER A 1 176 ? -33.47968 -57.69430 3.95059 1.000 35.01618 195 SER A O 1
ATOM 1261 N N . ARG A 1 177 ? -35.66207 -58.15946 3.59305 1.000 39.81503 196 ARG A N 1
ATOM 1262 C CA . ARG A 1 177 ? -36.03819 -56.75601 3.67098 1.000 35.91706 196 ARG A CA 1
ATOM 1263 C C . ARG A 1 177 ? -36.06520 -56.38388 5.14416 1.000 38.61876 196 ARG A C 1
ATOM 1264 O O . ARG A 1 177 ? -36.92840 -56.85058 5.89231 1.000 41.49689 196 ARG A O 1
ATOM 1272 N N . ASN A 1 178 ? -35.09031 -55.58364 5.56916 1.000 35.28300 197 ASN A N 1
ATOM 1273 C CA . ASN A 1 178 ? -35.04042 -55.13244 6.95026 1.000 36.57986 197 ASN A CA 1
ATOM 1274 C C . ASN A 1 178 ? -36.15677 -54.13467 7.24219 1.000 37.14878 197 ASN A C 1
ATOM 1275 O O . ASN A 1 178 ? -36.96342 -54.33577 8.15774 1.000 38.78025 197 ASN A O 1
ATOM 1280 N N . HIS A 1 179 ? -36.20909 -53.04933 6.47167 1.000 36.12901 198 HIS A N 1
ATOM 1281 C CA . HIS A 1 179 ? -37.26152 -52.04028 6.53381 1.000 37.12139 198 HIS A CA 1
ATOM 1282 C C . HIS A 1 179 ? -37.13345 -51.14641 5.30659 1.000 35.34870 198 HIS A C 1
ATOM 1283 O O . HIS A 1 179 ? -36.02420 -50.90069 4.81486 1.000 33.44430 198 HIS A O 1
ATOM 1290 N N . GLY A 1 180 ? -38.27519 -50.66077 4.82733 1.000 32.58094 199 GLY A N 1
ATOM 1291 C CA . GLY A 1 180 ? -38.26003 -49.72493 3.71716 1.000 31.75086 199 GLY A CA 1
ATOM 1292 C C . GLY A 1 180 ? -37.65117 -50.37014 2.49461 1.000 33.19278 199 GLY A C 1
ATOM 1293 O O . GLY A 1 180 ? -37.96426 -51.51352 2.15449 1.000 36.79910 199 GLY A O 1
ATOM 1294 N N . ALA A 1 181 ? -36.76623 -49.63440 1.82671 1.000 29.86131 200 ALA A N 1
ATOM 1295 C CA . ALA A 1 181 ? -36.03016 -50.14198 0.68146 1.000 30.44348 200 ALA A CA 1
ATOM 1296 C C . ALA A 1 181 ? -34.68264 -50.73778 1.07189 1.000 33.84972 200 ALA A C 1
ATOM 1297 O O . ALA A 1 181 ? -33.84775 -50.96892 0.18818 1.000 33.16039 200 ALA A O 1
ATOM 1299 N N . VAL A 1 182 ? -34.47029 -51.01379 2.36458 1.000 34.18301 201 VAL A N 1
ATOM 1300 C CA . VAL A 1 182 ? -33.20330 -51.51470 2.89053 1.000 33.91586 201 VAL A CA 1
ATOM 1301 C C . VAL A 1 182 ? -33.30886 -53.02559 3.07762 1.000 33.27338 201 VAL A C 1
ATOM 1302 O O . VAL A 1 182 ? -34.21439 -53.51666 3.76561 1.000 35.14611 201 VAL A O 1
ATOM 1306 N N . TRP A 1 183 ? -32.38781 -53.76315 2.45612 1.000 33.64418 202 TRP A N 1
ATOM 1307 C CA . TRP A 1 183 ? -32.26454 -55.20554 2.60840 1.000 32.33184 202 TRP A CA 1
ATOM 1308 C C . TRP A 1 183 ? -30.91108 -55.52159 3.22150 1.000 34.83987 202 TRP A C 1
ATOM 1309 O O . TRP A 1 183 ? -29.94954 -54.76504 3.03858 1.000 33.57148 202 TRP A O 1
ATOM 1320 N N . ASP A 1 184 ? -30.82741 -56.65324 3.92943 1.000 36.47933 203 ASP A N 1
ATOM 1321 C CA . ASP A 1 184 ? -29.58263 -57.00737 4.59617 1.000 33.20880 203 ASP A CA 1
ATOM 1322 C C . ASP A 1 184 ? -29.42711 -58.51822 4.75198 1.000 35.84446 203 ASP A C 1
ATOM 1323 O O . ASP A 1 184 ? -30.34246 -59.30675 4.47471 1.000 32.32372 203 ASP A O 1
ATOM 1328 N N . THR A 1 185 ? -28.22252 -58.90352 5.18325 1.000 34.64333 204 THR A N 1
ATOM 1329 C CA . THR A 1 185 ? -27.88974 -60.27950 5.52281 1.000 38.97314 204 THR A CA 1
ATOM 1330 C C . THR A 1 185 ? -26.67780 -60.27823 6.44547 1.000 38.39358 204 THR A C 1
ATOM 1331 O O . THR A 1 185 ? -25.81081 -59.40466 6.36077 1.000 39.07725 204 THR A O 1
ATOM 1335 N N . SER A 1 186 ? -26.62493 -61.25647 7.33749 1.000 36.27475 205 SER A N 1
ATOM 1336 C CA . SER A 1 186 ? -25.41107 -61.47131 8.10146 1.000 38.77225 205 SER A CA 1
ATOM 1337 C C . SER A 1 186 ? -24.75826 -62.79052 7.72443 1.000 40.38996 205 SER A C 1
ATOM 1338 O O . SER A 1 186 ? -23.95408 -63.33164 8.48887 1.000 44.32516 205 SER A O 1
ATOM 1341 N N . ARG A 1 187 ? -25.06925 -63.28893 6.53074 1.000 39.58663 206 ARG A N 1
ATOM 1342 C CA . ARG A 1 187 ? -24.37992 -64.40852 5.88875 1.000 40.97780 206 ARG A CA 1
ATOM 1343 C C . ARG A 1 187 ? -23.85497 -63.85899 4.54745 1.000 37.75027 206 ARG A C 1
ATOM 1344 O O . ARG A 1 187 ? -24.42497 -64.11230 3.48211 1.000 35.84095 206 ARG A O 1
ATOM 1352 N N . VAL A 1 188 ? -22.75905 -63.12167 4.62271 1.000 32.90728 207 VAL A N 1
ATOM 1353 C CA . VAL A 1 188 ? -22.26029 -62.32842 3.48217 1.000 36.69473 207 VAL A CA 1
ATOM 1354 C C . VAL A 1 188 ? -21.19195 -63.14428 2.75531 1.000 37.82757 207 VAL A C 1
ATOM 1355 O O . VAL A 1 188 ? -20.11985 -63.36886 3.32233 1.000 39.84069 207 VAL A O 1
ATOM 1359 N N . PRO A 1 189 ? -21.41499 -63.52733 1.49843 1.000 38.32166 208 PRO A N 1
ATOM 1360 C CA . PRO A 1 189 ? -20.35218 -64.22445 0.75478 1.000 36.54389 208 PRO A CA 1
ATOM 1361 C C . PRO A 1 189 ? -19.11785 -63.35289 0.61638 1.000 39.60545 208 PRO A C 1
ATOM 1362 O O . PRO A 1 189 ? -19.18927 -62.11818 0.63581 1.000 38.05249 208 PRO A O 1
ATOM 1366 N N . ASN A 1 190 ? -17.97563 -64.01696 0.46530 1.000 43.34001 209 ASN A N 1
ATOM 1367 C CA . ASN A 1 190 ? -16.70634 -63.34043 0.24562 1.000 44.55496 209 ASN A CA 1
ATOM 1368 C C . ASN A 1 190 ? -16.59918 -62.83299 -1.18484 1.000 42.03830 209 ASN A C 1
ATOM 1369 O O . ASN A 1 190 ? -17.20530 -63.37255 -2.11657 1.000 39.96168 209 ASN A O 1
ATOM 1374 N N . GLY A 1 191 ? -15.77270 -61.81712 -1.35846 1.000 43.06664 210 GLY A N 1
ATOM 1375 C CA . GLY A 1 191 ? -15.45903 -61.36197 -2.69031 1.000 41.98071 210 GLY A CA 1
ATOM 1376 C C . GLY A 1 191 ? -16.55575 -60.49544 -3.28014 1.000 41.73726 210 GLY A C 1
ATOM 1377 O O . GLY A 1 191 ? -17.41602 -59.96269 -2.58461 1.000 41.74145 210 GLY A O 1
ATOM 1378 N N . ALA A 1 192 ? -16.51027 -60.36254 -4.59900 1.000 41.84705 211 ALA A N 1
ATOM 1379 C CA . ALA A 1 192 ? -17.49258 -59.56226 -5.30689 1.000 43.16836 211 ALA A CA 1
ATOM 1380 C C . ALA A 1 192 ? -18.85482 -60.25749 -5.31018 1.000 39.60889 211 ALA A C 1
ATOM 1381 O O . ALA A 1 192 ? -18.95402 -61.48451 -5.34114 1.000 39.74648 211 ALA A O 1
ATOM 1383 N N . LEU A 1 193 ? -19.91822 -59.46095 -5.28638 1.000 39.80061 212 LEU A N 1
ATOM 1384 C CA . LEU A 1 193 ? -21.25291 -60.00373 -5.06549 1.000 41.70716 212 LEU A CA 1
ATOM 1385 C C . LEU A 1 193 ? -22.17761 -59.71532 -6.23380 1.000 37.61275 212 LEU A C 1
ATOM 1386 O O . LEU A 1 193 ? -22.11036 -58.65878 -6.86520 1.000 38.05496 212 LEU A O 1
ATOM 1391 N N . GLN A 1 194 ? -23.05209 -60.67450 -6.48560 1.000 39.19625 213 GLN A N 1
ATOM 1392 C CA . GLN A 1 194 ? -24.07897 -60.59822 -7.50811 1.000 44.58617 213 GLN A CA 1
ATOM 1393 C C . GLN A 1 194 ? -25.44620 -60.83313 -6.86510 1.000 42.86134 213 GLN A C 1
ATOM 1394 O O . GLN A 1 194 ? -25.56343 -61.49795 -5.83181 1.000 39.02507 213 GLN A O 1
ATOM 1400 N N . PHE A 1 195 ? -26.48747 -60.29813 -7.49167 1.000 41.56598 214 PHE A N 1
ATOM 1401 C CA . PHE A 1 195 ? -27.81205 -60.33302 -6.90488 1.000 38.63877 214 PHE A CA 1
ATOM 1402 C C . PHE A 1 195 ? -28.80053 -60.85947 -7.92472 1.000 43.35367 214 PHE A C 1
ATOM 1403 O O . PHE A 1 195 ? -28.57410 -60.81078 -9.13827 1.000 41.37648 214 PHE A O 1
ATOM 1411 N N . ARG A 1 196 ? -29.90270 -61.37245 -7.39592 1.000 45.13078 215 ARG A N 1
ATOM 1412 C CA . ARG A 1 196 ? -31.04516 -61.81319 -8.17895 1.000 46.32381 215 ARG A CA 1
ATOM 1413 C C . ARG A 1 196 ? -32.27034 -61.25293 -7.48616 1.000 41.94041 215 ARG A C 1
ATOM 1414 O O . ARG A 1 196 ? -32.40573 -61.39968 -6.26718 1.000 40.42737 215 ARG A O 1
ATOM 1422 N N . PHE A 1 197 ? -33.14111 -60.59978 -8.24308 1.000 41.30555 216 PHE A N 1
ATOM 1423 C CA . PHE A 1 197 ? -34.35269 -60.01612 -7.69283 1.000 38.65389 216 PHE A CA 1
ATOM 1424 C C . PHE A 1 197 ? -35.56979 -60.74092 -8.23771 1.000 39.83750 216 PHE A C 1
ATOM 1425 O O . PHE A 1 197 ? -35.63515 -61.05346 -9.43043 1.000 39.56812 216 PHE A O 1
ATOM 1433 N N . VAL A 1 198 ? -36.53349 -61.01606 -7.36525 1.000 40.56848 217 VAL A N 1
ATOM 1434 C CA . VAL A 1 198 ? -37.85810 -61.43104 -7.81181 1.000 41.13497 217 VAL A CA 1
ATOM 1435 C C . VAL A 1 198 ? -38.72777 -60.19552 -7.90712 1.000 42.30198 217 VAL A C 1
ATOM 1436 O O . VAL A 1 198 ? -38.96077 -59.49236 -6.91643 1.000 41.26047 217 VAL A O 1
ATOM 1440 N N . VAL A 1 199 ? -39.23606 -59.97366 -9.10018 1.000 43.05789 218 VAL A N 1
ATOM 1441 C CA . VAL A 1 199 ? -40.07579 -58.85712 -9.46398 1.000 42.57979 218 VAL A CA 1
ATOM 1442 C C . VAL A 1 199 ? -41.39908 -59.42833 -9.95455 1.000 49.23600 218 VAL A C 1
ATOM 1443 O O . VAL A 1 199 ? -41.49248 -60.59360 -10.35834 1.000 47.14761 218 VAL A O 1
ATOM 1447 N N . THR A 1 200 ? -42.44481 -58.62077 -9.85228 1.000 46.99705 219 THR A N 1
ATOM 1448 C CA . THR A 1 200 ? -43.75406 -59.02675 -10.32371 1.000 44.49584 219 THR A CA 1
ATOM 1449 C C . THR A 1 200 ? -43.97268 -58.49369 -11.73511 1.000 48.49199 219 THR A C 1
ATOM 1450 O O . THR A 1 200 ? -43.81708 -57.29217 -11.97958 1.000 44.88415 219 THR A O 1
ATOM 1454 N N . SER A 1 201 ? -44.31075 -59.38933 -12.66558 1.000 49.57091 220 SER A N 1
ATOM 1455 C CA . SER A 1 201 ? -44.64641 -59.01439 -14.03574 1.000 48.24486 220 SER A CA 1
ATOM 1456 C C . SER A 1 201 ? -46.02240 -59.58174 -14.34458 1.000 50.37609 220 SER A C 1
ATOM 1457 O O . SER A 1 201 ? -46.21663 -60.80007 -14.30013 1.000 51.58727 220 SER A O 1
ATOM 1460 N N . GLY A 1 202 ? -46.97507 -58.70029 -14.63619 1.000 46.16736 221 GLY A N 1
ATOM 1461 C CA . GLY A 1 202 ? -48.37148 -59.07825 -14.60773 1.000 46.40337 221 GLY A CA 1
ATOM 1462 C C . GLY A 1 202 ? -48.75236 -59.58445 -13.23159 1.000 54.18947 221 GLY A C 1
ATOM 1463 O O . GLY A 1 202 ? -48.75428 -58.82375 -12.25563 1.000 53.10680 221 GLY A O 1
ATOM 1464 N N . PHE A 1 203 ? -49.06162 -60.87916 -13.13994 1.000 57.66109 222 PHE A N 1
ATOM 1465 C CA . PHE A 1 203 ? -49.29528 -61.53882 -11.86536 1.000 54.81327 222 PHE A CA 1
ATOM 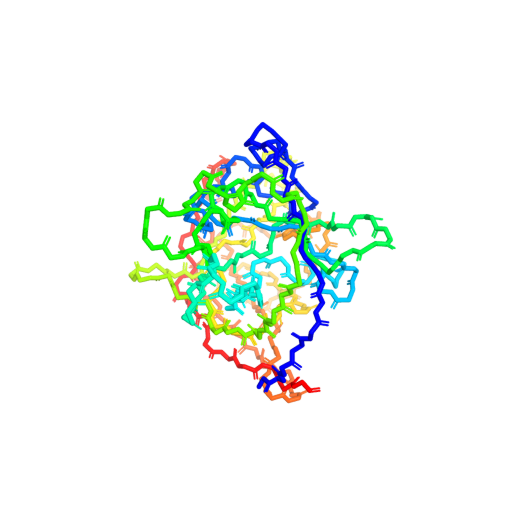1466 C C . PHE A 1 203 ? -48.15001 -62.44675 -11.45417 1.000 55.46726 222 PHE A C 1
ATOM 1467 O O . PHE A 1 203 ? -48.15021 -62.94621 -10.32600 1.000 55.30901 222 PHE A O 1
ATOM 1475 N N . ASP A 1 204 ? -47.18443 -62.67687 -12.32847 1.000 56.57438 223 ASP A N 1
ATOM 1476 C CA . ASP A 1 204 ? -46.17689 -63.70257 -12.11394 1.000 57.69379 223 ASP A CA 1
ATOM 1477 C C . ASP A 1 204 ? -44.87600 -63.13488 -11.55689 1.0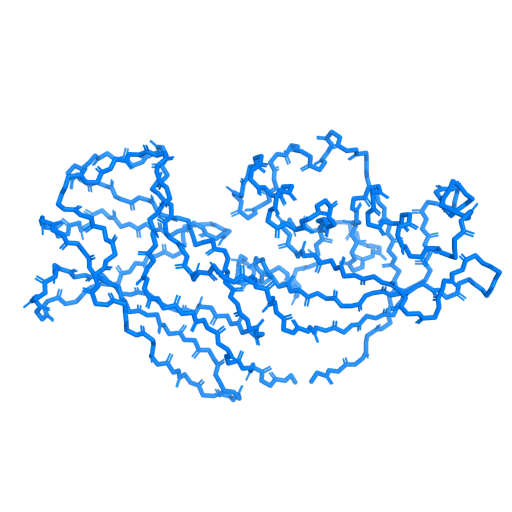00 54.64186 223 ASP A C 1
ATOM 1478 O O . ASP A 1 204 ? -44.51538 -61.97439 -11.77993 1.000 55.79857 223 ASP A O 1
ATOM 1483 N N . GLY A 1 205 ? -44.16262 -63.99415 -10.83375 1.000 50.50844 224 GLY A N 1
ATOM 1484 C CA . GLY A 1 205 ? -42.81606 -63.68005 -10.43300 1.000 42.61961 224 GLY A CA 1
ATOM 1485 C C . GLY A 1 205 ? -41.89896 -63.73797 -11.63855 1.000 43.61323 224 GLY A C 1
ATOM 1486 O O . GLY A 1 205 ? -42.10546 -64.51654 -12.56482 1.000 47.42308 224 GLY A O 1
ATOM 1487 N N . LYS A 1 206 ? -40.89401 -62.87096 -11.63067 1.000 43.09955 225 LYS A N 1
ATOM 1488 C CA . LYS A 1 206 ? -39.88605 -62.82774 -12.67025 1.000 42.96226 225 LYS A CA 1
ATOM 1489 C C . LYS A 1 206 ? -38.55055 -62.56707 -12.00282 1.000 44.35997 225 LYS A C 1
ATOM 1490 O O . LYS A 1 206 ? -38.45114 -61.69851 -11.13152 1.000 46.98524 225 LYS A O 1
ATOM 1496 N N . TRP A 1 207 ? -37.53357 -63.32943 -12.40065 1.000 42.50387 226 TRP A N 1
ATOM 1497 C CA . TRP A 1 207 ? -36.18269 -63.13381 -11.90184 1.000 41.85225 226 TRP A CA 1
ATOM 1498 C C . TRP A 1 207 ? -35.43603 -62.14189 -12.77926 1.000 43.40612 226 TRP A C 1
ATOM 1499 O O . TRP A 1 207 ? -35.46744 -62.24621 -14.00652 1.000 46.32552 226 TRP A O 1
ATOM 1510 N N . ILE A 1 208 ? -34.78645 -61.17419 -12.13856 1.000 44.10476 227 ILE A N 1
ATOM 1511 C CA . ILE A 1 208 ? -33.82464 -60.27354 -12.76233 1.000 39.98176 227 ILE A CA 1
ATOM 1512 C C . ILE A 1 208 ? -32.46797 -60.61297 -12.18259 1.000 40.34846 227 ILE A C 1
ATOM 1513 O O . ILE A 1 208 ? -32.30590 -60.65604 -10.95762 1.000 46.34428 227 ILE A O 1
ATOM 1518 N N . TRP A 1 209 ? -31.49461 -60.83395 -13.04701 1.000 42.98446 228 TRP A N 1
ATOM 1519 C CA . TRP A 1 209 ? -30.18603 -61.32187 -12.64343 1.000 43.70061 228 TRP A CA 1
ATOM 1520 C C . TRP A 1 209 ? -29.17554 -60.20806 -12.85602 1.000 43.44748 228 TRP A C 1
ATOM 1521 O O . TRP A 1 209 ? -28.96117 -59.77155 -13.99352 1.000 44.78625 228 TRP A O 1
ATOM 1532 N N . ALA A 1 210 ? -28.55505 -59.75419 -11.76737 1.000 43.51138 229 ALA A N 1
ATOM 1533 C CA . ALA A 1 210 ? -27.53143 -58.70986 -11.81163 1.000 42.82786 229 ALA A CA 1
ATOM 1534 C C . ALA A 1 210 ? -26.16807 -59.37343 -11.58477 1.000 46.25517 229 ALA A C 1
ATOM 1535 O O . ALA A 1 210 ? -25.74388 -59.57349 -10.44018 1.000 42.33923 229 ALA A O 1
ATOM 1537 N N . LYS A 1 211 ? -25.47055 -59.68173 -12.68690 1.000 48.82854 230 LYS A N 1
ATOM 1538 C CA . LYS A 1 211 ? -24.30675 -60.56796 -12.63273 1.000 50.17210 230 LYS A CA 1
ATOM 1539 C C . LYS A 1 211 ? -23.11740 -59.96616 -11.88616 1.000 47.93766 230 LYS A C 1
ATOM 1540 O O . LYS A 1 211 ? -22.29962 -60.71376 -11.33451 1.000 52.10033 230 LYS A O 1
ATOM 1546 N N . SER A 1 212 ? -22.98322 -58.64216 -11.86353 1.000 43.33511 231 SER A N 1
ATOM 1547 C CA . SER A 1 212 ? -21.84284 -58.00200 -11.20505 1.000 44.26134 231 SER A CA 1
ATOM 1548 C C . SER A 1 212 ? -22.27264 -56.66280 -10.62277 1.000 41.80696 231 SER A C 1
ATOM 1549 O O . SER A 1 212 ? -22.46685 -55.70378 -11.37253 1.000 43.63775 231 SER A O 1
ATOM 1552 N N . VAL A 1 213 ? -22.37753 -56.59527 -9.29388 1.000 39.75857 232 VAL A N 1
ATOM 1553 C CA . VAL A 1 213 ? -22.88196 -55.42208 -8.58271 1.000 41.23844 232 VAL A CA 1
ATOM 1554 C C . VAL A 1 213 ? -21.85288 -54.85178 -7.60805 1.000 40.13710 232 VAL A C 1
ATOM 1555 O O . VAL A 1 213 ? -21.41719 -53.70205 -7.74398 1.000 41.83685 232 VAL A O 1
ATOM 1559 N N . LEU A 1 214 ? -21.48006 -55.64016 -6.59236 1.000 37.06735 233 LEU A N 1
ATOM 1560 C CA . LEU A 1 214 ? -20.59996 -55.09814 -5.56130 1.000 37.85640 233 LEU A CA 1
ATOM 1561 C C . LEU A 1 214 ? -19.19787 -55.63408 -5.75364 1.000 40.83418 233 LEU A C 1
ATOM 1562 O O . LEU A 1 214 ? -19.02332 -56.86012 -5.85945 1.000 41.65186 233 LEU A O 1
ATOM 1567 N N . PRO A 1 215 ? -18.19063 -54.76625 -5.81778 1.000 39.89205 234 PRO A N 1
ATOM 1568 C CA . PRO A 1 215 ? -16.80743 -55.23998 -5.90829 1.000 37.90349 234 PRO A CA 1
ATOM 1569 C C . PRO A 1 215 ? -16.39450 -55.91689 -4.61606 1.000 42.20901 234 PRO A C 1
ATOM 1570 O O . PRO A 1 215 ? -17.01326 -55.73414 -3.56453 1.000 45.24432 234 PRO A O 1
ATOM 1574 N N . ALA A 1 216 ? -15.32217 -56.70408 -4.70313 1.000 41.34588 235 ALA A N 1
ATOM 1575 C CA . ALA A 1 216 ? -14.81718 -57.37176 -3.51333 1.000 42.01272 235 ALA A CA 1
ATOM 1576 C C . ALA A 1 216 ? -14.53039 -56.36888 -2.40102 1.000 46.01968 235 ALA A C 1
ATOM 1577 O O . ALA A 1 216 ? -14.78586 -56.65025 -1.22570 1.000 49.91614 235 ALA A O 1
ATOM 1579 N N . GLU A 1 217 ? -14.04594 -55.17916 -2.73821 1.000 45.23195 236 GLU A N 1
ATOM 1580 C CA . GLU A 1 217 ? -13.72834 -54.23377 -1.66742 1.000 44.15667 236 GLU A CA 1
ATOM 1581 C C . GLU A 1 217 ? -14.80787 -53.16599 -1.51421 1.000 43.87666 236 GLU A C 1
ATOM 1582 O O . GLU A 1 217 ? -14.53093 -51.96902 -1.45317 1.000 45.63372 236 GLU A O 1
ATOM 1588 N N . TRP A 1 218 ? -16.06219 -53.60499 -1.39626 1.000 43.79588 237 TRP A N 1
ATOM 1589 C CA . TRP A 1 218 ? -17.17467 -52.66640 -1.34878 1.000 41.76326 237 TRP A CA 1
ATOM 1590 C C . TRP A 1 218 ? -17.11831 -51.82059 -0.08611 1.000 42.19478 237 TRP A C 1
ATOM 1591 O O . TRP A 1 218 ? -16.72601 -52.29304 0.97735 1.000 45.84342 237 TRP A O 1
ATOM 1602 N N . LYS A 1 219 ? -17.48075 -50.54984 -0.22834 1.000 45.13824 238 LYS A N 1
ATOM 1603 C CA . LYS A 1 219 ? -17.38771 -49.54473 0.82247 1.000 50.67970 238 LYS A CA 1
ATOM 1604 C C . LYS A 1 219 ? -18.78289 -49.03784 1.17199 1.000 51.25836 238 LYS A C 1
ATOM 1605 O O . LYS A 1 219 ? -19.66142 -48.92999 0.30363 1.000 45.13169 238 LYS A O 1
ATOM 1611 N N . THR A 1 220 ? -18.97020 -48.70545 2.44834 1.000 45.25174 239 THR A N 1
ATOM 1612 C CA . THR A 1 220 ? -20.20249 -48.06387 2.86898 1.000 43.60146 239 THR A CA 1
ATOM 1613 C C . THR A 1 220 ? -20.29428 -46.66377 2.27596 1.000 44.17159 239 THR A C 1
ATOM 1614 O O . THR A 1 220 ? -19.28678 -46.02276 1.96508 1.000 49.09019 239 THR A O 1
ATOM 1618 N N . GLY A 1 221 ? -21.52301 -46.20475 2.08652 1.000 43.86809 240 GLY A N 1
ATOM 1619 C CA . GLY A 1 221 ? -21.76087 -44.89027 1.53550 1.000 41.22657 240 GLY A CA 1
ATOM 1620 C C . GLY A 1 221 ? -21.68298 -44.79549 0.02833 1.000 47.28447 240 GLY A C 1
ATOM 1621 O O . GLY A 1 221 ? -21.96505 -43.72025 -0.51822 1.000 45.81868 240 GLY A O 1
ATOM 1622 N N . VAL A 1 222 ? -21.31525 -45.87703 -0.66935 1.000 43.81477 241 VAL A N 1
ATOM 1623 C CA . VAL A 1 222 ? -21.14747 -45.84198 -2.11793 1.000 42.13930 241 VAL A CA 1
ATOM 1624 C C . VAL A 1 222 ? -22.37746 -46.43771 -2.79064 1.000 43.18580 241 VAL A C 1
ATOM 1625 O O . VAL A 1 222 ? -22.94730 -47.43043 -2.31566 1.000 43.91746 241 VAL A O 1
ATOM 1629 N N . ILE A 1 223 ? -22.80171 -45.82415 -3.89099 1.000 41.05069 242 ILE A N 1
ATOM 1630 C CA . ILE A 1 223 ? -23.88470 -46.34339 -4.71664 1.000 39.72098 242 ILE A CA 1
ATOM 1631 C C . ILE A 1 223 ? -23.26027 -47.05759 -5.90740 1.000 43.43367 242 ILE A C 1
ATOM 1632 O O . ILE A 1 223 ? -22.46911 -46.46147 -6.64589 1.000 48.37361 242 ILE A O 1
ATOM 1637 N N . TYR A 1 224 ? -23.60970 -48.32751 -6.10419 1.000 43.18627 243 TYR A N 1
ATOM 1638 C CA . TYR A 1 224 ? -23.01512 -49.16340 -7.14235 1.000 41.10235 243 TYR A CA 1
ATOM 1639 C C . TYR A 1 224 ? -24.02002 -49.47369 -8.24379 1.000 43.14941 243 TYR A C 1
ATOM 1640 O O . TYR A 1 224 ? -25.12993 -49.94425 -7.96285 1.000 39.10821 243 TYR A O 1
ATOM 1649 N N . ASP A 1 225 ? -23.61214 -49.24182 -9.49406 1.000 45.55641 244 ASP A N 1
ATOM 1650 C CA . ASP A 1 225 ? -24.43508 -49.58181 -10.65004 1.000 43.29488 244 ASP A CA 1
ATOM 1651 C C . ASP A 1 225 ? -24.63687 -51.09560 -10.71977 1.000 44.28966 244 ASP A C 1
ATOM 1652 O O . ASP A 1 225 ? -23.66601 -51.85678 -10.78692 1.000 43.63821 244 ASP A O 1
ATOM 1657 N N . SER A 1 226 ? -25.89959 -51.53900 -10.71980 1.000 41.26437 245 SER A N 1
ATOM 1658 C CA . SER A 1 226 ? -26.17290 -52.97228 -10.75148 1.000 43.40129 245 SER A CA 1
ATOM 1659 C C . SER A 1 226 ? -26.03904 -53.58756 -12.14141 1.000 46.56510 245 SER A C 1
ATOM 1660 O O . SER A 1 226 ? -26.06045 -54.81956 -12.25817 1.000 45.44177 245 SER A O 1
ATOM 1663 N N . GLY A 1 227 ? -25.94137 -52.76980 -13.19162 1.000 44.57119 246 GLY A N 1
ATOM 1664 C CA . GLY A 1 227 ? -25.90935 -53.25824 -14.55564 1.000 41.73497 246 GLY A CA 1
ATOM 1665 C C . GLY A 1 227 ? -27.24501 -53.64806 -15.15138 1.000 42.75650 246 GLY A C 1
ATOM 1666 O O . GLY A 1 227 ? -27.27283 -54.15017 -16.27814 1.000 48.17646 246 GLY A O 1
ATOM 1667 N N . VAL A 1 228 ? -28.35734 -53.43186 -14.44757 1.000 41.44590 247 VAL A N 1
ATOM 1668 C CA . VAL A 1 228 ? -29.67819 -53.78528 -14.94724 1.000 36.34152 247 VAL A CA 1
ATOM 1669 C C . VAL A 1 228 ? -30.67034 -52.69237 -14.57694 1.000 41.16902 247 VAL A C 1
ATOM 1670 O O . VAL A 1 228 ? -30.41761 -51.85128 -13.71170 1.000 42.97709 247 VAL A O 1
ATOM 1674 N N . GLN A 1 229 ? -31.82000 -52.72253 -15.24587 1.000 37.65624 248 GLN A N 1
ATOM 1675 C CA . GLN A 1 229 ? -32.94069 -51.87193 -14.90040 1.000 35.67611 248 GLN A CA 1
ATOM 1676 C C . GLN A 1 229 ? -34.22925 -52.66571 -15.05098 1.000 38.51590 248 GLN A C 1
ATOM 1677 O O . GLN A 1 229 ? -34.32481 -53.55677 -15.89255 1.000 39.23570 248 GLN A O 1
ATOM 1683 N N . ILE A 1 230 ? -35.24044 -52.29789 -14.26084 1.000 41.27302 249 ILE A N 1
ATOM 1684 C CA . ILE A 1 230 ? -36.54127 -52.95202 -14.27825 1.000 39.38011 249 ILE A CA 1
ATOM 1685 C C . ILE A 1 230 ? -37.48882 -52.15836 -15.15818 1.000 41.80685 249 ILE A C 1
ATOM 1686 O O . ILE A 1 230 ? -37.48491 -50.92163 -15.13476 1.000 42.63190 249 ILE A O 1
ATOM 1691 N N . THR A 1 231 ? -38.29245 -52.87474 -15.95386 1.000 39.40313 250 THR A N 1
ATOM 1692 C CA . THR A 1 231 ? -39.31698 -52.26641 -16.79133 1.000 43.44687 250 THR A CA 1
ATOM 1693 C C . THR A 1 231 ? -40.67082 -52.93268 -16.63127 1.000 44.05433 250 THR A C 1
ATOM 1694 O O . THR A 1 231 ? -41.62005 -52.53555 -17.31168 1.000 44.03706 250 THR A O 1
ATOM 1698 N N . ASP A 1 232 ? -40.77984 -53.92270 -15.75380 1.000 40.38559 251 ASP A N 1
ATOM 1699 C CA . ASP A 1 232 ? -41.96905 -54.73741 -15.61126 1.000 42.04451 251 ASP A CA 1
ATOM 1700 C C . ASP A 1 232 ? -43.09075 -53.98764 -14.90676 1.000 42.48172 251 ASP A C 1
ATOM 1701 O O . ASP A 1 232 ? -42.87127 -53.06847 -14.10770 1.000 40.40286 251 ASP A O 1
ATOM 1706 N N . ILE A 1 233 ? -44.31073 -54.44420 -15.17872 1.000 39.92799 252 ILE A N 1
ATOM 1707 C CA . ILE A 1 233 ? -45.52489 -53.83971 -14.65967 1.000 40.64456 252 ILE A CA 1
ATOM 1708 C C . ILE A 1 233 ? -46.32558 -54.92670 -13.95211 1.000 41.15013 252 ILE A C 1
ATOM 1709 O O . ILE A 1 233 ? -46.59713 -55.97917 -14.53462 1.000 46.12860 252 ILE A O 1
ATOM 1714 N N . ALA A 1 234 ? -46.65779 -54.68833 -12.68851 1.000 40.57000 253 ALA A N 1
ATOM 1715 C CA . ALA A 1 234 ? -47.49943 -55.57039 -11.89778 1.000 42.78835 253 ALA A CA 1
ATOM 1716 C C . ALA A 1 234 ? -48.96034 -55.19465 -12.11393 1.000 48.03133 253 ALA A C 1
ATOM 1717 O O . ALA A 1 234 ? -49.33835 -54.03196 -11.93791 1.000 47.32582 253 ALA A O 1
ATOM 1719 N N . LYS A 1 235 ? -49.78026 -56.17364 -12.48728 1.000 50.46525 254 LYS A N 1
ATOM 1720 C CA . LYS A 1 235 ? -51.20560 -55.91624 -12.66098 1.000 54.62360 254 LYS A CA 1
ATOM 1721 C C . LYS A 1 235 ? -51.83653 -55.45386 -11.34404 1.000 61.35696 254 LYS A C 1
ATOM 1722 O O . LYS A 1 235 ? -51.35946 -55.76791 -10.25044 1.000 57.78608 254 LYS A O 1
ATOM 1728 N N . GLU A 1 236 ? -52.93040 -54.69856 -11.46251 1.000 71.79318 255 GLU A N 1
ATOM 1729 C CA . GLU A 1 236 ? -53.67421 -54.19555 -10.30263 1.000 72.09371 255 GLU A CA 1
ATOM 1730 C C . GLU A 1 236 ? -55.10264 -54.75957 -10.27614 1.000 73.12338 255 GLU A C 1
ATOM 1731 O O . GLU A 1 236 ? -55.57988 -55.25287 -9.24552 1.000 73.23490 255 GLU A O 1
#